Protein AF-A0A2N1PM97-F1 (afdb_monomer_lite)

Sequence (242 aa):
MSKPSDKSRLSDLPIPARIALTLFAALIVSGMAVSGILVNLSLREDWVVTVPRIERIQAKYAWSPIKGAALTSMREYLVDQEEVDAITKWCDQGGQRTGFYENVYPVLERRCLRCHGGETVMGNVSMTTWGDVANLSTIRGMPARKLALQTHNHVLGIGLLALMAGIMISFTGYSTGTRVILVAIPFLAMAADIGSWWLCRMNPDFSWVIWIAGFAMVASLSALPLLAVWDMWRPRPSKSME

Structure (mmCIF, N/CA/C/O backbone):
data_AF-A0A2N1PM97-F1
#
_entry.id   AF-A0A2N1PM97-F1
#
loop_
_atom_site.group_PDB
_atom_site.id
_atom_site.type_symbol
_atom_site.label_atom_id
_atom_site.label_alt_id
_atom_site.label_comp_id
_atom_site.label_asym_id
_atom_site.label_entity_id
_atom_site.label_seq_id
_atom_site.pdbx_PDB_ins_code
_atom_site.Cartn_x
_atom_site.Cartn_y
_atom_site.Cartn_z
_atom_site.occupancy
_atom_site.B_iso_or_equiv
_atom_site.auth_seq_id
_atom_site.auth_comp_id
_atom_site.auth_asym_id
_atom_site.auth_atom_id
_atom_site.pdbx_PDB_model_num
ATOM 1 N N . MET A 1 1 ? -20.708 -17.317 47.020 1.00 39.28 1 MET A N 1
ATOM 2 C CA . MET A 1 1 ? -19.626 -16.321 46.854 1.00 39.28 1 MET A CA 1
ATOM 3 C C . MET A 1 1 ? -19.362 -16.139 45.358 1.00 39.28 1 MET A C 1
ATOM 5 O O . MET A 1 1 ? -18.468 -16.759 44.801 1.00 39.28 1 MET A O 1
ATOM 9 N N . SER A 1 2 ? -20.222 -15.386 44.665 1.00 41.91 2 SER A N 1
ATOM 10 C CA . SER A 1 2 ? -20.105 -15.140 43.221 1.00 41.91 2 SER A CA 1
ATOM 11 C C . SER A 1 2 ? -19.218 -13.920 42.982 1.00 41.91 2 SER A C 1
ATOM 13 O O . SER A 1 2 ? -19.564 -12.810 43.380 1.00 41.91 2 SER A O 1
ATOM 15 N N . LYS A 1 3 ? -18.057 -14.142 42.361 1.00 37.00 3 LYS A N 1
ATOM 16 C CA . LYS A 1 3 ? -17.090 -13.109 41.964 1.00 37.00 3 LYS A CA 1
ATOM 17 C C . LYS A 1 3 ? -17.792 -12.007 41.150 1.00 37.00 3 LYS A C 1
ATOM 19 O O . LYS A 1 3 ? -18.392 -12.341 40.127 1.00 37.00 3 LYS A O 1
ATOM 24 N N . PRO A 1 4 ? -17.683 -10.718 41.510 1.00 41.22 4 PRO A N 1
ATOM 25 C CA . PRO A 1 4 ? -18.054 -9.656 40.591 1.00 41.22 4 PRO A CA 1
ATOM 26 C C . PRO A 1 4 ? -16.983 -9.632 39.498 1.00 41.22 4 PRO A C 1
ATOM 28 O O . PRO A 1 4 ? -15.847 -9.241 39.755 1.00 41.22 4 PRO A O 1
ATOM 31 N N . SER A 1 5 ? -17.281 -10.095 38.279 1.00 50.56 5 SER A N 1
ATOM 32 C CA . SER A 1 5 ? -16.402 -9.782 37.146 1.00 50.56 5 SER A CA 1
ATOM 33 C C . SER A 1 5 ? -16.728 -8.365 36.682 1.00 50.56 5 SER A C 1
ATOM 35 O O . SER A 1 5 ? -17.339 -8.168 35.629 1.00 50.56 5 SER A O 1
ATOM 37 N N . ASP A 1 6 ? -16.368 -7.387 37.506 1.00 49.72 6 ASP A N 1
ATOM 38 C CA . ASP A 1 6 ? -16.383 -5.983 37.124 1.00 49.72 6 ASP A CA 1
ATOM 39 C C . ASP A 1 6 ? -15.215 -5.764 36.156 1.00 49.72 6 ASP A C 1
ATOM 41 O O . ASP A 1 6 ? -14.106 -5.376 36.518 1.00 49.72 6 ASP A O 1
ATOM 45 N N . LYS A 1 7 ? -15.406 -6.212 34.912 1.00 66.06 7 LYS A N 1
ATOM 46 C CA . LYS A 1 7 ? -14.461 -5.944 33.834 1.00 66.06 7 LYS A CA 1
ATOM 47 C C . LYS A 1 7 ? -14.668 -4.482 33.481 1.00 66.06 7 LYS A C 1
ATOM 49 O O . LYS A 1 7 ? -15.677 -4.178 32.848 1.00 66.06 7 LYS A O 1
ATOM 54 N N . SER A 1 8 ? -13.743 -3.625 33.906 1.00 76.19 8 SER A N 1
ATOM 55 C CA . SER A 1 8 ? -13.728 -2.205 33.559 1.00 76.19 8 SER A CA 1
ATOM 56 C C . SER A 1 8 ? -13.998 -2.026 32.064 1.00 76.19 8 SER A C 1
ATOM 58 O O . SER A 1 8 ? -13.357 -2.668 31.229 1.00 76.19 8 SER A O 1
ATOM 60 N N . ARG A 1 9 ? -14.992 -1.208 31.712 1.00 87.31 9 ARG A N 1
ATOM 61 C CA . ARG A 1 9 ? -15.337 -0.914 30.315 1.00 87.31 9 ARG A CA 1
ATOM 62 C C . ARG A 1 9 ? -14.892 0.488 29.942 1.00 87.31 9 ARG A C 1
ATOM 64 O O . ARG A 1 9 ? -14.766 1.363 30.796 1.00 87.31 9 ARG A O 1
ATOM 71 N N . LEU A 1 10 ? -14.746 0.739 28.642 1.00 88.88 10 LEU A N 1
ATOM 72 C CA . LEU A 1 10 ? -14.476 2.091 28.136 1.00 88.88 10 LEU A CA 1
ATOM 73 C C . LEU A 1 10 ? -15.542 3.109 28.570 1.00 88.88 10 LEU A C 1
ATOM 75 O O . LEU A 1 10 ? -15.224 4.269 28.822 1.00 88.88 10 LEU A O 1
ATOM 79 N N . SER A 1 11 ? -16.799 2.676 28.693 1.00 88.56 11 SER A N 1
ATOM 80 C CA . SER A 1 11 ? -17.912 3.518 29.148 1.00 88.56 11 SER A CA 1
ATOM 81 C C . SER A 1 11 ? -17.771 4.016 30.588 1.00 88.56 11 SER A C 1
ATOM 83 O O . SER A 1 11 ? -18.451 4.967 30.962 1.00 88.56 11 SER A O 1
ATOM 85 N N . ASP A 1 12 ? -16.925 3.369 31.392 1.00 90.50 12 ASP A N 1
ATOM 86 C CA . ASP A 1 12 ? -16.783 3.641 32.828 1.00 90.50 12 ASP A CA 1
ATOM 87 C C . ASP A 1 12 ? -15.659 4.651 33.106 1.00 90.50 12 ASP A C 1
ATOM 89 O O . ASP A 1 12 ? -15.437 5.062 34.243 1.00 90.50 12 ASP A O 1
ATOM 93 N N . LEU A 1 13 ? -14.945 5.064 32.056 1.00 91.19 13 LEU A N 1
ATOM 94 C CA . LEU A 1 13 ? -13.856 6.023 32.139 1.00 91.19 13 LEU A CA 1
ATOM 95 C C . LEU A 1 13 ? -14.369 7.444 32.427 1.00 91.19 13 LEU A C 1
ATOM 97 O O . LEU A 1 13 ? -15.431 7.843 31.933 1.00 91.19 13 LEU A O 1
ATOM 101 N N . PRO A 1 14 ? -13.590 8.265 33.157 1.00 94.38 14 PRO A N 1
ATOM 102 C CA . PRO A 1 14 ? -13.929 9.665 33.359 1.00 94.38 14 PRO A CA 1
ATOM 103 C C . PRO A 1 14 ? -13.917 10.420 32.020 1.00 94.38 14 PRO A C 1
ATOM 105 O O . PRO A 1 14 ? -13.197 10.060 31.084 1.00 94.38 14 PRO A O 1
ATOM 108 N N . ILE A 1 15 ? -14.698 11.501 31.935 1.00 94.81 15 ILE A N 1
ATOM 109 C CA . ILE A 1 15 ? -14.873 12.293 30.703 1.00 94.81 15 ILE A CA 1
ATOM 110 C C . ILE A 1 15 ? -13.534 12.676 30.037 1.00 94.81 15 ILE A C 1
ATOM 112 O O . ILE A 1 15 ? -13.424 12.466 28.828 1.00 94.81 15 ILE A O 1
ATOM 116 N N . PRO A 1 16 ? -12.491 13.142 30.762 1.00 96.88 16 PRO A N 1
ATOM 117 C CA . PRO A 1 16 ? -11.205 13.468 30.142 1.00 96.88 16 PRO A CA 1
ATOM 118 C C . PRO A 1 16 ? -10.569 12.291 29.389 1.00 96.88 16 PRO A C 1
ATOM 120 O O . PRO A 1 16 ? -10.072 12.469 28.280 1.00 96.88 16 PRO A O 1
ATOM 123 N N . ALA A 1 17 ? -10.636 11.076 29.942 1.00 95.12 17 ALA A N 1
ATOM 124 C CA . ALA A 1 17 ? -10.092 9.882 29.296 1.00 95.12 17 ALA A CA 1
ATOM 125 C C . ALA A 1 17 ? -10.893 9.501 28.042 1.00 95.12 17 ALA A C 1
ATOM 127 O O . ALA A 1 17 ? -10.312 9.154 27.015 1.00 95.12 17 ALA A O 1
ATOM 128 N N . ARG A 1 18 ? -12.225 9.635 28.084 1.00 96.06 18 ARG A N 1
ATOM 129 C CA . ARG A 1 18 ? -13.091 9.386 26.919 1.00 96.06 18 ARG A CA 1
ATOM 130 C C . ARG A 1 18 ? -12.820 10.380 25.790 1.00 96.06 18 ARG A C 1
ATOM 132 O O . ARG A 1 18 ? -12.754 9.983 24.627 1.00 96.06 18 ARG A O 1
ATOM 139 N N . ILE A 1 19 ? -12.619 11.657 26.124 1.00 97.44 19 ILE A N 1
ATOM 140 C CA . ILE A 1 19 ? -12.222 12.687 25.155 1.00 97.44 19 ILE A CA 1
ATOM 141 C C . ILE A 1 19 ? -10.863 12.334 24.543 1.00 97.44 19 ILE A C 1
ATOM 143 O O . ILE A 1 19 ? -10.751 12.287 23.321 1.00 97.44 19 ILE A O 1
ATOM 147 N N . ALA A 1 20 ? -9.861 12.011 25.365 1.00 97.62 20 ALA A N 1
ATOM 148 C CA . ALA A 1 20 ? -8.526 11.654 24.885 1.00 97.62 20 ALA A CA 1
ATOM 149 C C . ALA A 1 20 ? -8.551 10.459 23.916 1.00 97.62 20 ALA A C 1
ATOM 151 O O . ALA A 1 20 ? -7.978 10.535 22.830 1.00 97.62 20 ALA A O 1
ATOM 152 N N . LEU A 1 21 ? -9.277 9.387 24.254 1.00 96.94 21 LEU A N 1
ATOM 153 C CA . LEU A 1 21 ? -9.434 8.215 23.385 1.00 96.94 21 LEU A CA 1
ATOM 154 C C . LEU A 1 21 ? -10.190 8.533 22.088 1.00 96.94 21 LEU A C 1
ATOM 156 O O . LEU A 1 21 ? -9.871 7.976 21.040 1.00 96.94 21 LEU A O 1
ATOM 160 N N . THR A 1 22 ? -11.164 9.444 22.138 1.00 97.94 22 THR A N 1
ATOM 161 C CA . THR A 1 22 ? -11.898 9.896 20.946 1.00 97.94 22 THR A CA 1
ATOM 162 C C . THR A 1 22 ? -10.997 10.701 20.009 1.00 97.94 22 THR A C 1
ATOM 164 O O . THR A 1 22 ? -10.999 10.466 18.803 1.00 97.94 22 THR A O 1
ATOM 167 N N . LEU A 1 23 ? -10.182 11.612 20.549 1.00 98.06 23 LEU A N 1
ATOM 168 C CA . LEU A 1 23 ? -9.213 12.383 19.763 1.00 98.06 23 LEU A CA 1
ATOM 169 C C . LEU A 1 23 ? -8.124 11.483 19.174 1.00 98.06 23 LEU A C 1
ATOM 171 O O . LEU A 1 23 ? -7.776 11.621 18.004 1.00 98.06 23 LEU A O 1
ATOM 175 N N . PHE A 1 24 ? -7.630 10.519 19.951 1.00 97.44 24 PHE A N 1
ATOM 176 C CA . PHE A 1 24 ? -6.682 9.521 19.466 1.00 97.44 24 PHE A CA 1
ATOM 177 C C . PHE A 1 24 ? -7.267 8.683 18.318 1.0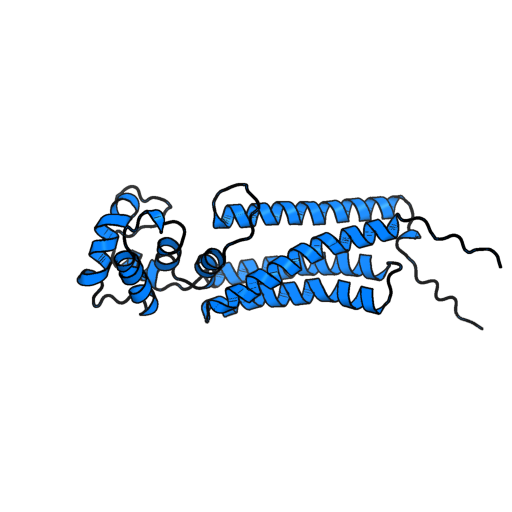0 97.44 24 PHE A C 1
ATOM 179 O O . PHE A 1 24 ? -6.626 8.527 17.281 1.00 97.44 24 PHE A O 1
ATOM 186 N N . ALA A 1 25 ? -8.512 8.216 18.452 1.00 97.56 25 ALA A N 1
ATOM 187 C CA . ALA A 1 25 ? -9.231 7.530 17.381 1.00 97.56 25 ALA A CA 1
ATOM 188 C C . ALA A 1 25 ? -9.359 8.396 16.117 1.00 97.56 25 ALA A C 1
ATOM 190 O O . ALA A 1 25 ? -9.100 7.913 15.014 1.00 97.56 25 ALA A O 1
ATOM 191 N N . ALA A 1 26 ? -9.699 9.679 16.270 1.00 97.31 26 ALA A N 1
ATOM 192 C CA . ALA A 1 26 ? -9.788 10.615 15.152 1.00 97.31 26 ALA A CA 1
ATOM 193 C C . ALA A 1 26 ? -8.438 10.801 14.436 1.00 97.31 26 ALA A C 1
ATOM 195 O O . ALA A 1 26 ? -8.409 10.857 13.208 1.00 97.31 26 ALA A O 1
ATOM 196 N N . LEU A 1 27 ? -7.325 10.840 15.180 1.00 97.00 27 LEU A N 1
ATOM 197 C CA . LEU A 1 27 ? -5.972 10.913 14.613 1.00 97.00 27 LEU A CA 1
ATOM 198 C C . LEU A 1 27 ? -5.584 9.647 13.842 1.00 97.00 27 LEU A C 1
ATOM 200 O O . LEU A 1 27 ? -4.966 9.746 12.784 1.00 97.00 27 LEU A O 1
ATOM 204 N N . ILE A 1 28 ? -5.960 8.461 14.331 1.00 96.12 28 ILE A N 1
ATOM 205 C CA . ILE A 1 28 ? -5.733 7.215 13.585 1.00 96.12 28 ILE A CA 1
ATOM 206 C C . ILE A 1 28 ? -6.493 7.258 12.258 1.00 96.12 28 ILE A C 1
ATOM 208 O O . ILE A 1 28 ? -5.907 7.012 11.204 1.00 96.12 28 ILE A O 1
ATOM 212 N N . VAL A 1 29 ? -7.784 7.594 12.298 1.00 95.88 29 VAL A N 1
ATOM 213 C CA . VAL A 1 29 ? -8.646 7.596 11.108 1.00 95.88 29 VAL A CA 1
ATOM 214 C C . VAL A 1 29 ? -8.187 8.640 10.088 1.00 95.88 29 VAL A C 1
ATOM 216 O O . VAL A 1 29 ? -8.099 8.334 8.898 1.00 95.88 29 VAL A O 1
ATOM 219 N N . SER A 1 30 ? -7.829 9.850 10.529 1.00 94.81 30 SER A N 1
ATOM 220 C CA . SER A 1 30 ? -7.286 10.872 9.628 1.00 94.81 30 SER A CA 1
ATOM 221 C C . SER A 1 30 ? -5.929 10.456 9.052 1.00 94.81 30 SER A C 1
ATOM 223 O O . SER A 1 30 ? -5.701 10.625 7.855 1.00 94.81 30 SER A O 1
ATOM 225 N N . GLY A 1 31 ? -5.068 9.817 9.850 1.00 93.88 31 GLY A N 1
ATOM 226 C CA . GLY A 1 31 ? -3.815 9.226 9.382 1.00 93.88 31 GLY A CA 1
ATOM 227 C C . GLY A 1 31 ? -4.021 8.152 8.310 1.00 93.88 31 GLY A C 1
ATOM 228 O O . GLY A 1 31 ? -3.291 8.129 7.319 1.00 93.88 31 GLY A O 1
ATOM 229 N N . MET A 1 32 ? -5.043 7.300 8.447 1.00 92.19 32 MET A N 1
ATOM 230 C CA . MET A 1 32 ? -5.398 6.305 7.425 1.00 92.19 32 MET A CA 1
ATOM 231 C C . MET A 1 32 ? -5.904 6.960 6.133 1.00 92.19 32 MET A C 1
ATOM 233 O O . MET A 1 32 ? -5.520 6.531 5.044 1.00 92.19 32 MET A O 1
ATOM 237 N N . ALA A 1 33 ? -6.693 8.034 6.230 1.00 90.50 33 ALA A N 1
ATOM 238 C CA . ALA A 1 33 ? -7.142 8.792 5.062 1.00 90.50 33 ALA A CA 1
ATOM 239 C C . ALA A 1 33 ? -5.965 9.449 4.317 1.00 90.50 33 ALA A C 1
ATOM 241 O O . ALA A 1 33 ? -5.841 9.302 3.099 1.00 90.50 33 ALA A O 1
ATOM 242 N N . VAL A 1 34 ? -5.053 10.100 5.049 1.00 91.06 34 VAL A N 1
ATOM 243 C CA . VAL A 1 34 ? -3.826 10.687 4.482 1.00 91.06 34 VAL A CA 1
ATOM 244 C C . VAL A 1 34 ? -2.938 9.608 3.857 1.00 91.06 34 VAL A C 1
ATOM 246 O O . VAL A 1 34 ? -2.397 9.816 2.773 1.00 91.06 34 VAL A O 1
ATOM 249 N N . SER A 1 35 ? -2.829 8.434 4.485 1.00 89.31 35 SER A N 1
ATOM 250 C CA . SER A 1 35 ? -2.108 7.289 3.920 1.00 89.31 35 SER A CA 1
ATOM 251 C C . SER A 1 35 ? -2.705 6.842 2.579 1.00 89.31 35 SER A C 1
ATOM 253 O O . SER A 1 35 ? -1.969 6.654 1.612 1.00 89.31 35 SER A O 1
ATOM 255 N N . GLY A 1 36 ? -4.036 6.760 2.468 1.00 86.00 36 GLY A N 1
ATOM 256 C CA . GLY A 1 36 ? -4.717 6.440 1.206 1.00 86.00 36 GLY A CA 1
ATOM 257 C C . GLY A 1 36 ? -4.418 7.440 0.081 1.00 86.00 36 GLY A C 1
ATOM 258 O O . GLY A 1 36 ? -4.199 7.035 -1.066 1.00 86.00 36 GLY A O 1
ATOM 259 N N . ILE A 1 37 ? -4.336 8.733 0.413 1.00 86.12 37 ILE A N 1
ATOM 260 C CA . ILE A 1 37 ? -3.920 9.790 -0.523 1.00 86.12 37 ILE A CA 1
ATOM 261 C C . ILE A 1 37 ? -2.453 9.597 -0.922 1.00 86.12 37 ILE A C 1
ATOM 263 O O . ILE A 1 37 ? -2.138 9.581 -2.109 1.00 86.12 37 ILE A O 1
ATOM 267 N N . LEU A 1 38 ? -1.557 9.379 0.046 1.00 86.00 38 LEU A N 1
ATOM 268 C CA . LEU A 1 38 ? -0.129 9.178 -0.210 1.00 86.00 38 LEU A CA 1
ATOM 269 C C . LEU A 1 38 ? 0.132 7.953 -1.098 1.00 86.00 38 LEU A C 1
ATOM 271 O O . LEU A 1 38 ? 0.994 7.997 -1.977 1.00 86.00 38 LEU A O 1
ATOM 275 N N . VAL A 1 39 ? -0.622 6.868 -0.905 1.00 84.38 39 VAL A N 1
ATOM 276 C CA . VAL A 1 39 ? -0.549 5.684 -1.769 1.00 84.38 39 VAL A CA 1
ATOM 277 C C . VAL A 1 39 ? -0.928 6.044 -3.204 1.00 84.38 39 VAL A C 1
ATOM 279 O O . VAL A 1 39 ? -0.188 5.673 -4.115 1.00 84.38 39 VAL A O 1
ATOM 282 N N . ASN A 1 40 ? -2.011 6.796 -3.418 1.00 81.12 40 ASN A N 1
ATOM 283 C CA . ASN A 1 40 ? -2.427 7.215 -4.761 1.00 81.12 40 ASN A CA 1
ATOM 284 C C . ASN A 1 40 ? -1.407 8.155 -5.415 1.00 81.12 40 ASN A C 1
ATOM 286 O O . ASN A 1 40 ? -0.958 7.866 -6.525 1.00 81.12 40 ASN A O 1
ATOM 290 N N . LEU A 1 41 ? -0.919 9.165 -4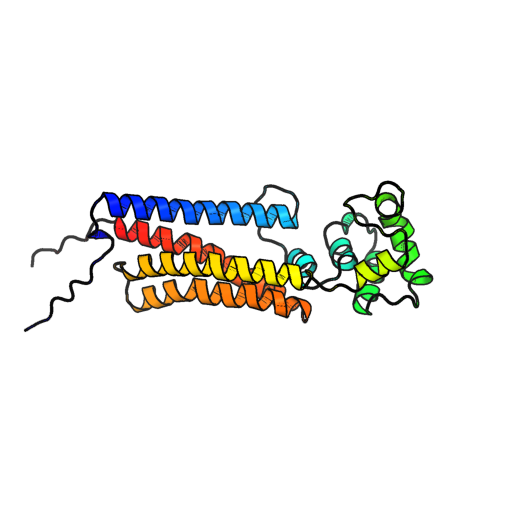.688 1.00 80.94 41 LEU A N 1
ATOM 291 C CA . LEU A 1 41 ? 0.161 10.041 -5.153 1.00 80.94 41 LEU A CA 1
ATOM 292 C C . LEU A 1 41 ? 1.409 9.239 -5.545 1.00 80.94 41 LEU A C 1
ATOM 294 O O . LEU A 1 41 ? 2.032 9.525 -6.561 1.00 80.94 41 LEU A O 1
ATOM 298 N N . SER A 1 42 ? 1.733 8.176 -4.799 1.00 77.56 42 SER A N 1
ATOM 299 C CA . SER A 1 42 ? 2.882 7.313 -5.104 1.00 77.56 42 SER A CA 1
ATOM 300 C C . SER A 1 42 ? 2.707 6.416 -6.337 1.00 77.56 42 SER A C 1
ATOM 302 O O . SER A 1 42 ? 3.682 5.800 -6.769 1.00 77.56 42 SER A O 1
ATOM 304 N N . LEU A 1 43 ? 1.487 6.288 -6.873 1.00 77.06 43 LEU A N 1
ATOM 305 C CA . LEU A 1 43 ? 1.157 5.384 -7.983 1.00 77.06 43 LEU A CA 1
ATOM 306 C C . LEU A 1 43 ? 0.620 6.093 -9.236 1.00 77.06 43 LEU A C 1
ATOM 308 O O . LEU A 1 43 ? 0.675 5.502 -10.320 1.00 77.06 43 LEU A O 1
ATOM 312 N N . ARG A 1 44 ? 0.056 7.298 -9.102 1.00 67.62 44 ARG A N 1
ATOM 313 C CA . ARG A 1 44 ? -0.616 8.034 -10.186 1.00 67.62 44 ARG A CA 1
ATOM 314 C C . ARG A 1 44 ? -0.313 9.533 -10.231 1.00 67.62 44 ARG A C 1
ATOM 316 O O . ARG A 1 44 ? -0.717 10.159 -11.199 1.00 67.62 44 ARG A O 1
ATOM 323 N N . GLU A 1 45 ? 0.374 10.089 -9.231 1.00 66.75 45 GLU A N 1
ATOM 324 C CA . GLU A 1 45 ? 0.616 11.539 -9.106 1.00 66.75 45 GLU A CA 1
ATOM 325 C C . GLU A 1 45 ? -0.672 12.400 -9.067 1.00 66.75 45 GLU A C 1
ATOM 327 O O . GLU A 1 45 ? -0.613 13.613 -9.254 1.00 66.75 45 GLU A O 1
ATOM 332 N N . ASP A 1 46 ? -1.837 11.808 -8.768 1.00 66.25 46 ASP A N 1
ATOM 333 C CA . ASP A 1 46 ? -3.113 12.506 -8.581 1.00 66.25 46 ASP A CA 1
ATOM 334 C C . ASP A 1 46 ? -3.636 12.398 -7.135 1.00 66.25 46 ASP A C 1
ATOM 336 O O . ASP A 1 46 ? -3.257 11.526 -6.351 1.00 66.25 46 ASP A O 1
ATOM 340 N N . TRP A 1 47 ? -4.504 13.340 -6.752 1.00 68.62 47 TRP A N 1
ATOM 341 C CA . TRP A 1 47 ? -5.058 13.440 -5.393 1.00 68.62 47 TRP A CA 1
ATOM 342 C C . TRP A 1 47 ? -6.290 12.550 -5.170 1.00 68.62 47 TRP A C 1
ATOM 344 O O . TRP A 1 47 ? -6.881 12.558 -4.089 1.00 68.62 47 TRP A O 1
ATOM 354 N N . VAL A 1 48 ? -6.714 11.801 -6.191 1.00 72.69 48 VAL A N 1
ATOM 355 C CA . VAL A 1 48 ? -7.940 11.005 -6.146 1.00 72.69 48 VAL A CA 1
ATOM 356 C C . VAL A 1 48 ? -7.652 9.680 -5.452 1.00 72.69 48 VAL A C 1
ATOM 358 O O . VAL A 1 48 ? -6.832 8.888 -5.909 1.00 72.69 48 VAL A O 1
ATOM 361 N N . VAL A 1 49 ? -8.362 9.401 -4.356 1.00 72.88 49 VAL A N 1
ATOM 362 C CA . VAL A 1 49 ? -8.257 8.103 -3.682 1.00 72.88 49 VAL A CA 1
ATOM 363 C C . VAL A 1 49 ? -8.979 7.054 -4.520 1.00 72.88 49 VAL A C 1
ATOM 365 O O . VAL A 1 49 ? -10.195 6.893 -4.440 1.00 72.88 49 VAL A O 1
ATOM 368 N N . THR A 1 50 ? -8.217 6.334 -5.336 1.00 75.31 50 THR A N 1
ATOM 369 C CA . THR A 1 50 ? -8.698 5.169 -6.076 1.00 75.31 50 THR A CA 1
ATOM 370 C C . THR A 1 50 ? -8.080 3.902 -5.522 1.00 75.31 50 THR A C 1
ATOM 372 O O . THR A 1 50 ? -7.008 3.909 -4.909 1.00 75.31 50 THR A O 1
ATOM 375 N N . VAL A 1 51 ? -8.763 2.783 -5.743 1.00 78.38 51 VAL A N 1
ATOM 376 C CA . VAL A 1 51 ? -8.176 1.484 -5.451 1.00 78.38 51 VAL A CA 1
ATOM 377 C C . VAL A 1 51 ? -7.064 1.222 -6.481 1.00 78.38 51 VAL A C 1
ATOM 379 O O . VAL A 1 51 ? -7.315 1.329 -7.689 1.00 78.38 51 VAL A O 1
ATOM 382 N N . PRO A 1 52 ? -5.823 0.925 -6.049 1.00 82.62 52 PRO A N 1
ATOM 383 C CA . PRO A 1 52 ? -4.721 0.661 -6.965 1.00 82.62 52 PRO A CA 1
ATOM 384 C C . PRO A 1 52 ? -5.037 -0.488 -7.920 1.00 82.62 52 PRO A C 1
ATOM 386 O O . PRO A 1 52 ? -5.597 -1.503 -7.511 1.00 82.62 52 PRO A O 1
ATOM 389 N N . ARG A 1 53 ? -4.636 -0.358 -9.187 1.00 88.69 53 ARG A N 1
ATOM 390 C CA . ARG A 1 53 ? -4.667 -1.496 -10.115 1.00 88.69 53 ARG A CA 1
ATOM 391 C C . ARG A 1 53 ? -3.513 -2.454 -9.809 1.00 88.69 53 ARG A C 1
ATOM 393 O O . ARG A 1 53 ? -2.447 -2.005 -9.378 1.00 88.69 53 ARG A O 1
ATOM 400 N N . ILE A 1 54 ? -3.705 -3.746 -10.055 1.00 92.25 54 ILE A N 1
ATOM 401 C CA . ILE A 1 54 ? -2.713 -4.786 -9.743 1.00 92.25 54 ILE A CA 1
ATOM 402 C C . ILE A 1 54 ? -1.392 -4.545 -10.478 1.00 92.25 54 ILE A C 1
ATOM 404 O O . ILE A 1 54 ? -0.325 -4.666 -9.879 1.00 92.25 54 ILE A O 1
ATOM 408 N N . GLU A 1 55 ? -1.439 -4.064 -11.718 1.00 91.56 55 GLU A N 1
ATOM 409 C CA . GLU A 1 55 ? -0.251 -3.797 -12.533 1.00 91.56 55 GLU A CA 1
ATOM 410 C C . GLU A 1 55 ? 0.617 -2.689 -11.920 1.00 91.56 55 GLU A C 1
ATOM 412 O O . GLU A 1 55 ? 1.839 -2.710 -12.042 1.00 91.56 55 GLU A O 1
ATOM 417 N N . ARG A 1 56 ? 0.016 -1.729 -11.198 1.00 90.69 56 ARG A N 1
ATOM 418 C CA . ARG A 1 56 ? 0.763 -0.685 -10.470 1.00 90.69 56 ARG A CA 1
ATOM 419 C C . ARG A 1 56 ? 1.489 -1.260 -9.253 1.00 90.69 56 ARG A C 1
ATOM 421 O O . ARG A 1 56 ? 2.594 -0.822 -8.936 1.00 90.69 56 ARG A O 1
ATOM 428 N N . ILE A 1 57 ? 0.896 -2.251 -8.588 1.00 93.12 57 ILE A N 1
ATOM 429 C CA . ILE A 1 57 ? 1.542 -2.973 -7.485 1.00 93.12 57 ILE A CA 1
ATOM 430 C C . ILE A 1 57 ? 2.685 -3.829 -8.036 1.00 93.12 57 ILE A C 1
ATOM 432 O O . ILE A 1 57 ? 3.796 -3.780 -7.510 1.00 93.12 57 ILE A O 1
ATOM 436 N N . GLN A 1 58 ? 2.455 -4.549 -9.135 1.00 94.94 58 GLN A N 1
ATOM 437 C CA . GLN A 1 58 ? 3.483 -5.355 -9.793 1.00 94.94 58 GLN A CA 1
ATOM 438 C C . GLN A 1 58 ? 4.636 -4.491 -10.321 1.00 94.94 58 GLN A C 1
ATOM 440 O O . GLN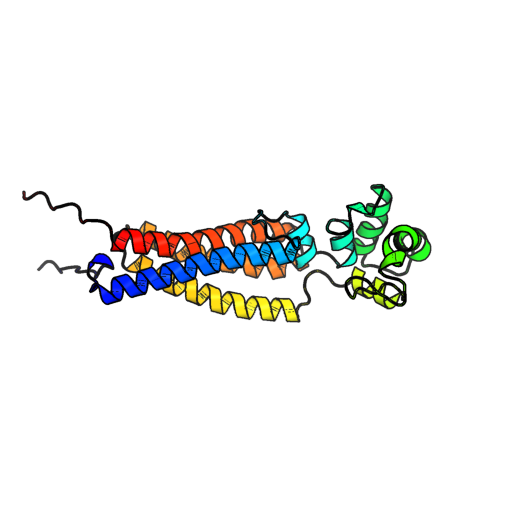 A 1 58 ? 5.795 -4.838 -10.104 1.00 94.94 58 GLN A O 1
ATOM 445 N N . ALA A 1 59 ? 4.357 -3.319 -10.898 1.00 92.88 59 ALA A N 1
ATOM 446 C CA . ALA A 1 59 ? 5.386 -2.361 -11.307 1.00 92.88 59 ALA A CA 1
ATOM 447 C C . ALA A 1 59 ? 6.262 -1.889 -10.132 1.00 92.88 59 ALA A C 1
ATOM 449 O O . ALA A 1 59 ? 7.460 -1.683 -10.301 1.00 92.88 59 ALA A O 1
ATOM 450 N N . LYS A 1 60 ? 5.685 -1.746 -8.932 1.00 92.00 60 LYS A N 1
ATOM 451 C CA . LYS A 1 60 ? 6.404 -1.295 -7.731 1.00 92.00 60 LYS A CA 1
ATOM 452 C C . LYS A 1 60 ? 7.195 -2.409 -7.042 1.00 92.00 60 LYS A C 1
ATOM 454 O O . LYS A 1 60 ? 8.290 -2.153 -6.538 1.00 92.00 60 LYS A O 1
ATOM 459 N N . TYR A 1 61 ? 6.647 -3.623 -6.975 1.00 93.38 61 TYR A N 1
ATOM 460 C CA . TYR A 1 61 ? 7.182 -4.699 -6.131 1.00 93.38 61 TYR A CA 1
ATOM 461 C C . TYR A 1 61 ? 7.771 -5.890 -6.895 1.00 93.38 61 TYR A C 1
ATOM 463 O O . TYR A 1 61 ? 8.561 -6.616 -6.302 1.00 93.38 61 TYR A O 1
ATOM 471 N N . ALA A 1 62 ? 7.459 -6.078 -8.179 1.00 94.00 62 ALA A N 1
ATOM 472 C CA . ALA A 1 62 ? 7.852 -7.276 -8.927 1.00 94.00 62 ALA A CA 1
ATOM 473 C C . ALA A 1 62 ? 8.696 -6.978 -10.173 1.00 94.00 62 ALA A C 1
ATOM 475 O O . ALA A 1 62 ? 9.747 -7.586 -10.382 1.00 94.00 62 ALA A O 1
ATOM 476 N N . TRP A 1 63 ? 8.233 -6.063 -11.021 1.00 94.56 63 TRP A N 1
ATOM 477 C CA . TRP A 1 63 ? 8.812 -5.841 -12.342 1.00 94.56 63 TRP A CA 1
ATOM 478 C C . TRP A 1 63 ? 10.031 -4.929 -12.313 1.00 94.56 63 TRP A C 1
ATOM 480 O O . TRP A 1 63 ? 10.291 -4.230 -11.332 1.00 94.56 63 TRP A O 1
ATOM 490 N N . SER A 1 64 ? 10.783 -4.953 -13.411 1.00 94.00 64 SER A N 1
ATOM 491 C CA . SER A 1 64 ? 11.851 -3.992 -13.632 1.00 94.00 64 SER A CA 1
ATOM 492 C C . SER A 1 64 ? 11.307 -2.608 -13.969 1.00 94.00 64 SER A C 1
ATOM 494 O O . SER A 1 64 ? 10.202 -2.518 -14.511 1.00 94.00 64 SER A O 1
ATOM 496 N N . PRO A 1 65 ? 12.047 -1.525 -13.665 1.00 92.69 65 PRO A N 1
ATOM 497 C CA . PRO A 1 65 ? 11.620 -0.163 -13.973 1.00 92.69 65 PRO A CA 1
ATOM 498 C C . PRO A 1 65 ? 11.107 0.022 -15.407 1.00 92.69 65 PRO A C 1
ATOM 500 O O . PRO A 1 65 ? 10.018 0.565 -15.593 1.00 92.69 65 PRO A O 1
ATOM 503 N N . ILE A 1 66 ? 11.829 -0.490 -16.412 1.00 93.62 66 ILE A N 1
ATOM 504 C CA . ILE A 1 66 ? 11.412 -0.392 -17.821 1.00 93.62 66 ILE A CA 1
ATOM 505 C C . ILE A 1 66 ? 10.125 -1.183 -18.091 1.00 93.62 66 ILE A C 1
ATOM 507 O O . ILE A 1 66 ? 9.197 -0.641 -18.693 1.00 93.62 66 ILE A O 1
ATOM 511 N N . LYS A 1 67 ? 10.021 -2.430 -17.611 1.00 95.38 67 LYS A N 1
ATOM 512 C CA . LYS A 1 67 ? 8.809 -3.248 -17.788 1.00 95.38 67 LYS A CA 1
ATOM 513 C C . LYS A 1 67 ? 7.601 -2.610 -17.100 1.00 95.38 67 LYS A C 1
ATOM 515 O O . LYS A 1 67 ? 6.524 -2.525 -17.686 1.00 95.38 67 LYS A O 1
ATOM 520 N N . GLY A 1 68 ? 7.787 -2.131 -15.872 1.00 94.00 68 GLY A N 1
ATOM 521 C CA . GLY A 1 68 ? 6.757 -1.447 -15.101 1.00 94.00 68 GLY A CA 1
ATOM 522 C C . GLY A 1 68 ? 6.275 -0.170 -15.778 1.00 94.00 68 GLY A C 1
ATOM 523 O O . GLY A 1 68 ? 5.068 0.057 -15.842 1.00 94.00 68 GLY A O 1
ATOM 524 N N . ALA A 1 69 ? 7.183 0.631 -16.336 1.00 92.62 69 ALA A N 1
ATOM 525 C CA . ALA A 1 69 ? 6.823 1.823 -17.095 1.00 92.62 69 ALA A CA 1
ATOM 526 C C . ALA A 1 69 ? 6.052 1.464 -18.376 1.00 92.62 69 ALA A C 1
ATOM 528 O O . ALA A 1 69 ? 4.959 1.989 -18.581 1.00 92.62 69 ALA A O 1
ATOM 529 N N . ALA A 1 70 ? 6.556 0.521 -19.180 1.00 95.19 70 ALA A N 1
ATOM 530 C CA . ALA A 1 70 ? 5.935 0.092 -20.438 1.00 95.19 70 ALA A CA 1
ATOM 531 C C . ALA A 1 70 ? 4.508 -0.459 -20.259 1.00 95.19 70 ALA A C 1
ATOM 533 O O . ALA A 1 70 ? 3.651 -0.255 -21.115 1.00 95.19 70 ALA A O 1
ATOM 534 N N . LEU A 1 71 ? 4.231 -1.121 -19.131 1.00 94.31 71 LEU A N 1
ATOM 535 C CA . LEU A 1 71 ? 2.904 -1.650 -18.800 1.00 94.31 71 LEU A CA 1
ATOM 536 C C . LEU A 1 71 ? 2.016 -0.654 -18.040 1.00 94.31 71 LEU A C 1
ATOM 538 O O . LEU A 1 71 ? 0.828 -0.917 -17.856 1.00 94.31 71 LEU A O 1
ATOM 542 N N . THR A 1 72 ? 2.563 0.473 -17.570 1.00 92.12 72 THR A N 1
ATOM 543 C CA . THR A 1 72 ? 1.816 1.428 -16.743 1.00 92.12 72 THR A CA 1
ATOM 544 C C . THR A 1 72 ? 1.998 2.883 -17.188 1.00 92.12 72 THR A C 1
ATOM 546 O O . THR A 1 72 ? 1.276 3.322 -18.076 1.00 92.12 72 THR A O 1
ATOM 549 N N . SER A 1 73 ? 2.898 3.659 -16.576 1.00 88.50 73 SER A N 1
ATOM 550 C CA . SER A 1 73 ? 3.023 5.113 -16.781 1.00 88.50 73 SER A CA 1
ATOM 551 C C . SER A 1 73 ? 3.396 5.510 -18.204 1.00 88.50 73 SER A C 1
ATOM 553 O O . SER A 1 73 ? 3.017 6.591 -18.625 1.00 88.50 73 SER A O 1
ATOM 555 N N . MET A 1 74 ? 4.101 4.651 -18.937 1.00 92.56 74 MET A N 1
ATOM 556 C CA . MET A 1 74 ? 4.547 4.916 -20.306 1.00 92.56 74 MET A CA 1
ATOM 557 C C . MET A 1 74 ? 3.778 4.097 -21.350 1.00 92.56 74 MET A C 1
ATOM 559 O O . MET A 1 74 ? 4.113 4.139 -22.532 1.00 92.56 74 MET A O 1
ATOM 563 N N . ARG A 1 75 ? 2.735 3.356 -20.942 1.00 92.81 75 ARG A N 1
ATOM 564 C CA . ARG A 1 75 ? 1.973 2.478 -21.844 1.00 92.81 75 ARG A CA 1
ATOM 565 C C . ARG A 1 75 ? 1.334 3.238 -23.004 1.00 92.81 75 ARG A C 1
ATOM 567 O O . ARG A 1 75 ? 1.224 2.676 -24.089 1.00 92.81 75 ARG A O 1
ATOM 574 N N . GLU A 1 76 ? 0.919 4.482 -22.775 1.00 93.00 76 GLU A N 1
ATOM 575 C CA . GLU A 1 76 ? 0.257 5.330 -23.776 1.00 93.00 76 GLU A CA 1
ATOM 576 C C . GLU A 1 76 ? 1.171 5.745 -24.940 1.00 93.00 76 GLU A C 1
ATOM 578 O O . GLU A 1 76 ? 0.677 6.054 -26.019 1.00 93.00 76 GLU A O 1
ATOM 583 N N . TYR A 1 77 ? 2.494 5.709 -24.750 1.00 93.31 77 TYR A N 1
ATOM 584 C CA . TYR A 1 77 ? 3.465 6.073 -25.786 1.00 93.31 77 TYR A CA 1
ATOM 585 C C . TYR A 1 77 ? 3.813 4.902 -26.720 1.00 93.31 77 TYR A C 1
ATOM 587 O O . TYR A 1 77 ? 4.460 5.119 -27.744 1.00 93.31 77 TYR A O 1
ATOM 595 N N . LEU A 1 78 ? 3.397 3.675 -26.384 1.00 94.12 78 LEU A N 1
ATOM 596 C CA . LEU A 1 78 ? 3.616 2.464 -27.184 1.00 94.12 78 LEU A CA 1
ATOM 597 C C . LEU A 1 78 ? 2.388 2.201 -28.062 1.00 94.12 78 LEU A C 1
ATOM 599 O O . LEU A 1 78 ? 1.272 2.067 -27.548 1.00 94.12 78 LEU A O 1
ATOM 603 N N . VAL A 1 79 ? 2.592 2.136 -29.379 1.00 92.25 79 VAL A N 1
ATOM 604 C CA . VAL A 1 79 ? 1.487 2.159 -30.355 1.00 92.25 79 VAL A CA 1
ATOM 605 C C . VAL A 1 79 ? 0.804 0.806 -30.478 1.00 92.25 79 VAL A C 1
ATOM 607 O O . VAL A 1 79 ? -0.423 0.731 -30.461 1.00 92.25 79 VAL A O 1
ATOM 610 N N . ASP A 1 80 ? 1.585 -0.261 -30.572 1.00 93.25 80 ASP A N 1
ATOM 611 C CA . ASP A 1 80 ? 1.086 -1.613 -30.781 1.00 93.25 80 ASP A CA 1
ATOM 612 C C . ASP A 1 80 ? 1.535 -2.559 -29.660 1.00 93.25 80 ASP A C 1
ATOM 614 O O . ASP A 1 80 ? 2.321 -2.217 -28.769 1.00 93.25 80 ASP A O 1
ATOM 618 N N . GLN A 1 81 ? 0.954 -3.758 -29.661 1.00 94.56 81 GLN A N 1
ATOM 619 C CA . GLN A 1 81 ? 1.294 -4.782 -28.683 1.00 94.56 81 GLN A CA 1
ATOM 620 C C . GLN A 1 81 ? 2.683 -5.384 -28.946 1.00 94.56 81 GLN A C 1
ATOM 622 O O . GLN A 1 81 ? 3.295 -5.897 -28.015 1.00 94.56 81 GLN A O 1
ATOM 627 N N . GLU A 1 82 ? 3.209 -5.287 -30.168 1.00 95.62 82 GLU A N 1
ATOM 628 C CA . GLU A 1 82 ? 4.539 -5.793 -30.514 1.00 95.62 82 GLU A CA 1
ATOM 629 C C . GLU A 1 82 ? 5.640 -4.968 -29.836 1.00 95.62 82 GLU A C 1
ATOM 631 O O . GLU A 1 82 ? 6.572 -5.538 -29.270 1.00 95.62 82 GLU A O 1
ATOM 636 N N . GLU A 1 83 ? 5.498 -3.640 -29.789 1.00 96.19 83 GLU A N 1
ATOM 637 C CA . GLU A 1 83 ? 6.395 -2.732 -29.070 1.00 96.19 83 GLU A CA 1
ATOM 638 C C . GLU A 1 83 ? 6.394 -3.019 -27.557 1.00 96.19 83 GLU A C 1
ATOM 640 O O . GLU A 1 83 ? 7.451 -3.034 -26.918 1.00 96.19 83 GLU A O 1
ATOM 645 N N . VAL A 1 84 ? 5.221 -3.303 -26.977 1.00 96.25 84 VAL A N 1
ATOM 646 C CA . VAL A 1 84 ? 5.097 -3.712 -25.564 1.00 96.25 84 VAL A CA 1
ATOM 647 C C . VAL A 1 84 ? 5.763 -5.070 -25.335 1.00 96.25 84 VAL A C 1
ATOM 649 O O . VAL A 1 84 ? 6.531 -5.243 -24.383 1.00 96.25 84 VAL A O 1
ATOM 652 N N . ASP A 1 85 ? 5.489 -6.041 -26.199 1.00 96.38 85 ASP A N 1
ATOM 653 C CA . ASP A 1 85 ? 6.012 -7.401 -26.103 1.00 96.38 85 ASP A CA 1
ATOM 654 C C . ASP A 1 85 ? 7.535 -7.436 -26.254 1.00 96.38 85 ASP A C 1
ATOM 656 O O . ASP A 1 85 ? 8.199 -8.147 -25.499 1.00 96.38 85 ASP A O 1
ATOM 660 N N . ALA A 1 86 ? 8.097 -6.640 -27.167 1.00 95.81 86 ALA A N 1
ATOM 661 C CA . ALA A 1 86 ? 9.538 -6.520 -27.368 1.00 95.81 86 ALA A CA 1
ATOM 662 C C . ALA A 1 86 ? 10.250 -6.112 -26.070 1.00 95.81 86 ALA A C 1
ATOM 664 O O . ALA A 1 86 ? 11.227 -6.744 -25.667 1.00 95.81 86 ALA A O 1
ATOM 665 N N . ILE A 1 87 ? 9.722 -5.107 -25.365 1.00 95.69 87 ILE A N 1
ATOM 666 C CA . ILE A 1 87 ? 10.291 -4.624 -24.100 1.00 95.69 87 ILE A CA 1
ATOM 667 C C . ILE A 1 87 ? 10.071 -5.637 -22.970 1.00 95.69 87 ILE A C 1
ATOM 669 O O . ILE A 1 87 ? 10.992 -5.955 -22.210 1.00 95.69 87 ILE A O 1
ATOM 673 N N . THR A 1 88 ? 8.840 -6.125 -22.820 1.00 95.25 88 THR A N 1
ATOM 674 C CA . THR A 1 88 ? 8.442 -6.938 -21.663 1.00 95.25 88 THR A CA 1
ATOM 675 C C . THR A 1 88 ? 9.064 -8.332 -21.700 1.00 95.25 88 THR A C 1
ATOM 677 O O . THR A 1 88 ? 9.627 -8.751 -20.686 1.00 95.25 88 THR A O 1
ATOM 680 N N . LYS A 1 89 ? 9.069 -9.006 -22.860 1.00 94.81 89 LYS A N 1
ATOM 681 C CA . LYS A 1 89 ? 9.711 -10.322 -23.032 1.00 94.81 89 LYS A CA 1
ATOM 682 C C . LYS A 1 89 ? 11.218 -10.234 -22.831 1.00 94.81 89 LYS A C 1
ATOM 684 O O . LYS A 1 89 ? 11.791 -11.086 -22.157 1.00 94.81 89 LYS A O 1
ATOM 689 N N . TRP A 1 90 ? 11.854 -9.181 -23.342 1.00 94.88 90 TRP A N 1
ATOM 690 C CA . TRP A 1 90 ? 13.281 -8.948 -23.124 1.00 94.88 90 TRP A CA 1
ATOM 691 C C . TRP A 1 90 ? 13.623 -8.757 -21.637 1.00 94.88 90 TRP A C 1
ATOM 693 O O . TRP A 1 90 ? 14.582 -9.351 -21.138 1.00 94.88 90 TRP A O 1
ATOM 703 N N . CYS A 1 91 ? 12.808 -8.002 -20.891 1.00 94.12 91 CYS A N 1
ATOM 704 C CA . CYS A 1 91 ? 12.971 -7.873 -19.439 1.00 94.12 91 CYS A CA 1
ATOM 705 C C . CYS A 1 91 ? 12.777 -9.215 -18.713 1.00 94.12 91 CYS A C 1
ATOM 707 O O . CYS A 1 91 ? 13.530 -9.531 -17.790 1.00 94.12 91 CYS A O 1
ATOM 709 N N . ASP A 1 92 ? 11.803 -10.025 -19.134 1.00 91.44 92 ASP A N 1
ATOM 710 C CA . ASP A 1 92 ? 11.544 -11.344 -18.542 1.00 91.44 92 ASP A CA 1
ATOM 711 C C . ASP A 1 92 ? 12.686 -12.339 -18.792 1.00 91.44 92 ASP A C 1
ATOM 713 O O . ASP A 1 92 ? 12.978 -13.170 -17.931 1.00 91.44 92 ASP A O 1
ATOM 717 N N . GLN A 1 93 ? 13.401 -12.184 -19.909 1.00 91.19 93 GLN A N 1
ATOM 718 C CA . GLN A 1 93 ? 14.624 -12.924 -20.250 1.00 91.19 93 GLN A CA 1
ATOM 719 C C . GLN A 1 93 ? 15.889 -12.388 -19.550 1.00 91.19 93 GLN A C 1
ATOM 721 O O . GLN A 1 93 ? 16.997 -12.877 -19.792 1.00 91.19 93 GLN A O 1
ATOM 726 N N . GLY A 1 94 ? 15.742 -11.400 -18.664 1.00 89.38 94 GLY A N 1
ATOM 727 C CA . GLY A 1 94 ? 16.830 -10.860 -17.852 1.00 89.38 94 GLY A CA 1
ATOM 728 C C . GLY A 1 94 ? 17.582 -9.689 -18.480 1.00 89.38 94 GLY A C 1
ATOM 729 O O . GLY A 1 94 ? 18.683 -9.390 -18.028 1.00 89.38 94 GLY A O 1
ATOM 730 N N . GLY A 1 95 ? 17.025 -9.027 -19.500 1.00 91.56 95 GLY A N 1
ATOM 731 C CA . GLY A 1 95 ? 17.585 -7.778 -20.026 1.00 91.56 95 GLY A CA 1
ATOM 732 C C . GLY A 1 95 ? 18.948 -7.945 -20.707 1.00 91.56 95 GLY A C 1
ATOM 733 O O . GLY A 1 95 ? 19.831 -7.101 -20.566 1.00 91.56 95 GLY A O 1
ATOM 734 N N . GLN A 1 96 ? 19.160 -9.065 -21.402 1.00 91.62 96 GLN A N 1
ATOM 735 C CA . GLN A 1 96 ? 20.460 -9.414 -21.982 1.00 91.62 96 GLN A CA 1
ATOM 736 C C . GLN A 1 96 ? 20.815 -8.533 -23.186 1.00 91.62 96 GLN A C 1
ATOM 738 O O . GLN A 1 96 ? 19.943 -8.041 -23.898 1.00 91.62 96 GLN A O 1
ATOM 743 N N . ARG A 1 97 ? 22.116 -8.356 -23.451 1.00 93.00 97 ARG A N 1
ATOM 744 C CA . ARG A 1 97 ? 22.587 -7.556 -24.597 1.00 93.00 97 ARG A CA 1
ATOM 745 C C . ARG A 1 97 ? 22.300 -8.224 -25.943 1.00 93.00 97 ARG A C 1
ATOM 747 O O . ARG A 1 97 ? 22.114 -7.540 -26.945 1.00 93.00 97 ARG A O 1
ATOM 754 N N . THR A 1 98 ? 22.271 -9.552 -25.966 1.00 92.19 98 THR A N 1
ATOM 755 C CA . THR A 1 98 ? 21.954 -10.345 -27.156 1.00 92.19 98 THR A CA 1
ATOM 756 C C . THR A 1 98 ? 20.542 -10.025 -27.641 1.00 92.19 98 THR A C 1
ATOM 758 O O . THR A 1 98 ? 19.598 -10.067 -26.858 1.00 92.19 98 THR A O 1
ATOM 761 N N . GLY A 1 99 ? 20.397 -9.668 -28.921 1.00 86.12 99 GLY A N 1
ATOM 762 C CA . GLY A 1 99 ? 19.111 -9.299 -29.523 1.00 86.12 99 GLY A CA 1
ATOM 763 C C . GLY A 1 99 ? 18.549 -7.938 -29.086 1.00 86.12 99 GLY A C 1
ATOM 764 O O . GLY A 1 99 ? 17.519 -7.525 -29.617 1.00 86.12 99 GLY A O 1
ATOM 765 N N . PHE A 1 100 ? 19.206 -7.210 -28.171 1.00 93.94 100 PHE A N 1
ATOM 766 C CA . PHE A 1 100 ? 18.741 -5.899 -27.705 1.00 93.94 100 PHE A CA 1
ATOM 767 C C . PHE A 1 100 ? 18.703 -4.866 -28.835 1.00 93.94 100 PHE A C 1
ATOM 769 O O . PHE A 1 100 ? 17.675 -4.228 -29.044 1.00 93.94 100 PHE A O 1
ATOM 776 N N . TYR A 1 101 ? 19.807 -4.712 -29.575 1.00 94.50 101 TYR A N 1
ATOM 777 C CA . TYR A 1 101 ? 19.906 -3.699 -30.632 1.00 94.50 101 TYR A CA 1
ATOM 778 C C . TYR A 1 101 ? 19.003 -3.985 -31.834 1.00 94.50 101 TYR A C 1
ATOM 780 O O . TYR A 1 101 ? 18.619 -3.061 -32.538 1.00 94.50 101 TYR A O 1
ATOM 788 N N . GLU A 1 102 ? 18.646 -5.249 -32.042 1.00 93.88 102 GLU A N 1
ATOM 789 C CA . GLU A 1 102 ? 17.781 -5.676 -33.142 1.00 93.88 102 GLU A CA 1
ATOM 790 C C . GLU A 1 102 ? 16.300 -5.515 -32.788 1.00 93.88 102 GLU A C 1
ATOM 792 O O . GLU A 1 102 ? 15.523 -5.029 -33.603 1.00 93.88 102 GLU A O 1
ATOM 797 N N . ASN A 1 103 ? 15.907 -5.885 -31.563 1.00 91.62 103 ASN A N 1
ATOM 798 C CA . ASN A 1 103 ? 14.493 -6.056 -31.219 1.00 91.62 103 ASN A CA 1
ATOM 799 C C . ASN A 1 103 ? 13.946 -4.989 -30.259 1.00 91.62 103 ASN A C 1
ATOM 801 O O . ASN A 1 103 ? 12.755 -4.698 -30.282 1.00 91.62 103 ASN A O 1
ATOM 805 N N . VAL A 1 104 ? 14.787 -4.400 -29.401 1.00 95.44 104 VAL A N 1
ATOM 806 C CA . VAL A 1 104 ? 14.339 -3.524 -28.299 1.00 95.44 104 VAL A CA 1
ATOM 807 C C . VAL A 1 104 ? 14.793 -2.086 -28.499 1.00 95.44 104 VAL A C 1
ATOM 809 O O . VAL A 1 104 ? 13.996 -1.160 -28.347 1.00 95.44 104 VAL A O 1
ATOM 812 N N . TYR A 1 105 ? 16.057 -1.882 -28.875 1.00 95.62 105 TYR A N 1
ATOM 813 C CA . TYR A 1 105 ? 16.613 -0.552 -29.113 1.00 95.62 105 TYR A CA 1
ATOM 814 C C . TYR A 1 105 ? 15.795 0.270 -30.122 1.00 95.62 105 TYR A C 1
ATOM 816 O O . TYR A 1 105 ? 15.505 1.418 -29.795 1.00 95.62 105 TYR A O 1
ATOM 824 N N . PRO A 1 106 ? 15.304 -0.281 -31.256 1.00 95.81 106 PRO A N 1
ATOM 825 C CA . PRO A 1 106 ? 14.487 0.496 -32.191 1.00 95.81 106 PRO A CA 1
ATOM 826 C C . PRO A 1 106 ? 13.167 0.993 -31.584 1.00 95.81 106 PRO A C 1
ATOM 828 O O . PRO A 1 106 ? 12.606 1.987 -32.043 1.00 95.81 106 PRO A O 1
ATOM 831 N N . VAL A 1 107 ? 12.635 0.307 -30.565 1.00 95.94 107 VAL A N 1
ATOM 832 C CA . VAL A 1 107 ? 11.451 0.763 -29.820 1.00 95.94 107 VAL A CA 1
ATOM 833 C C . VAL A 1 107 ? 11.846 1.874 -28.850 1.00 95.94 107 VAL A C 1
ATOM 835 O O . VAL A 1 107 ? 11.218 2.932 -28.842 1.00 95.94 107 VAL A O 1
ATOM 838 N N . LEU A 1 108 ? 12.917 1.678 -28.072 1.00 94.94 108 LEU A N 1
ATOM 839 C CA . LEU A 1 108 ? 13.402 2.691 -27.131 1.00 94.94 108 LEU A CA 1
ATOM 840 C C . LEU A 1 108 ? 13.795 3.985 -27.848 1.00 94.94 108 LEU A C 1
ATOM 842 O O . LEU A 1 108 ? 13.440 5.064 -27.382 1.00 94.94 108 LEU A O 1
ATOM 846 N N . GLU A 1 109 ? 14.466 3.892 -28.991 1.00 95.06 109 GLU A N 1
ATOM 847 C CA . GLU A 1 109 ? 14.869 5.036 -29.807 1.00 95.06 109 GLU A CA 1
ATOM 848 C C . GLU A 1 109 ? 13.659 5.844 -30.284 1.00 95.06 109 GLU A C 1
ATOM 850 O O . GLU A 1 109 ? 13.601 7.057 -30.076 1.00 95.06 109 GLU A O 1
ATOM 855 N N . ARG A 1 110 ? 12.644 5.169 -30.835 1.00 94.44 110 ARG A N 1
ATOM 856 C CA . ARG A 1 110 ? 11.431 5.823 -31.347 1.00 94.44 110 ARG A CA 1
ATOM 857 C C . ARG A 1 110 ? 10.532 6.393 -30.249 1.00 94.44 110 ARG A C 1
ATOM 859 O O . ARG A 1 110 ? 9.820 7.364 -30.507 1.00 94.44 110 ARG A O 1
ATOM 866 N N . ARG A 1 111 ? 10.505 5.782 -29.057 1.00 94.56 111 ARG A N 1
ATOM 867 C CA . ARG A 1 111 ? 9.474 6.050 -28.030 1.00 94.56 111 ARG A CA 1
ATOM 868 C C . ARG A 1 111 ? 10.000 6.684 -26.748 1.00 94.56 111 ARG A C 1
ATOM 870 O O . ARG A 1 111 ? 9.305 7.496 -26.149 1.00 94.56 111 ARG A O 1
ATOM 877 N N . CYS A 1 112 ? 11.203 6.324 -26.314 1.00 93.38 112 CYS A N 1
ATOM 878 C CA . CYS A 1 112 ? 11.711 6.643 -24.978 1.00 93.38 112 CYS A CA 1
ATOM 879 C C . CYS A 1 112 ? 12.868 7.648 -25.013 1.00 93.38 112 CYS A C 1
ATOM 881 O O . CYS A 1 112 ? 12.892 8.584 -24.212 1.00 93.38 112 CYS A O 1
ATOM 883 N N . LEU A 1 113 ? 13.820 7.488 -25.941 1.00 92.81 113 LEU A N 1
ATOM 884 C CA . LEU A 1 113 ? 15.071 8.258 -25.950 1.00 92.81 113 LEU A CA 1
ATOM 885 C C . LEU A 1 113 ? 14.863 9.754 -26.202 1.00 92.81 113 LEU A C 1
ATOM 887 O O . LEU A 1 113 ? 15.692 10.552 -25.775 1.00 92.81 113 LEU A O 1
ATOM 891 N N . ARG A 1 114 ? 13.727 10.161 -26.781 1.00 91.12 114 ARG A N 1
ATOM 892 C CA . ARG A 1 114 ? 13.373 11.584 -26.901 1.00 91.12 114 ARG A CA 1
ATOM 893 C C . ARG A 1 114 ? 13.353 12.306 -25.546 1.00 91.12 114 ARG A C 1
ATOM 895 O O . ARG A 1 114 ? 13.742 13.466 -25.485 1.00 91.12 114 ARG A O 1
ATOM 902 N N . CYS A 1 115 ? 12.909 11.630 -24.485 1.00 91.75 115 CYS A N 1
ATOM 903 C CA . CYS A 1 115 ? 12.820 12.198 -23.133 1.00 91.75 115 CYS A CA 1
ATOM 904 C C . CYS A 1 115 ? 13.865 11.609 -22.169 1.00 91.75 115 CYS A C 1
ATOM 906 O O . CYS A 1 115 ? 14.217 12.245 -21.178 1.00 91.75 115 CYS A O 1
ATOM 908 N N . HIS A 1 116 ? 14.362 10.402 -22.454 1.00 93.19 116 HIS A N 1
ATOM 909 C CA . HIS A 1 116 ? 15.279 9.653 -21.589 1.00 93.19 116 HIS A CA 1
ATOM 910 C C . HIS A 1 116 ? 16.713 9.522 -22.144 1.00 93.19 116 HIS A C 1
ATOM 912 O O . HIS A 1 116 ? 17.551 8.898 -21.500 1.00 93.19 116 HIS A O 1
ATOM 918 N N . GLY A 1 117 ? 17.022 10.078 -23.322 1.00 85.94 117 GLY A N 1
ATOM 919 C CA . GLY A 1 117 ? 18.284 9.858 -24.050 1.00 85.94 117 GLY A CA 1
ATOM 920 C C . GLY A 1 117 ? 19.102 11.113 -24.392 1.00 85.94 117 GLY A C 1
ATOM 921 O O . GLY A 1 117 ? 19.997 11.012 -25.225 1.00 85.94 117 GLY A O 1
ATOM 922 N N . GLY A 1 118 ? 18.816 12.275 -23.790 1.00 78.62 118 GLY A N 1
ATOM 923 C CA . GLY A 1 118 ? 19.507 13.549 -24.065 1.00 78.62 118 GLY A CA 1
ATOM 924 C C . GLY A 1 118 ? 20.123 14.219 -22.828 1.00 78.62 118 GLY A C 1
ATOM 925 O O . GLY A 1 118 ? 20.106 13.654 -21.740 1.00 78.62 118 GLY A O 1
ATOM 926 N N . GLU A 1 119 ? 20.642 15.445 -22.986 1.00 71.06 119 GLU A N 1
ATOM 927 C CA . GLU A 1 119 ? 21.273 16.224 -21.896 1.00 71.06 119 GLU A CA 1
ATOM 928 C C . GLU A 1 119 ? 20.301 16.578 -20.759 1.00 71.06 119 GLU A C 1
ATOM 930 O O . GLU A 1 119 ? 20.692 16.645 -19.595 1.00 71.06 119 GLU A O 1
ATOM 935 N N . THR A 1 120 ? 19.018 16.777 -21.082 1.00 74.88 120 THR A N 1
ATOM 936 C CA . THR A 1 120 ? 17.946 16.973 -20.099 1.00 74.88 120 THR A CA 1
ATOM 937 C C . THR A 1 120 ? 17.090 15.718 -20.018 1.00 74.88 120 THR A C 1
ATOM 939 O O . THR A 1 120 ? 16.213 1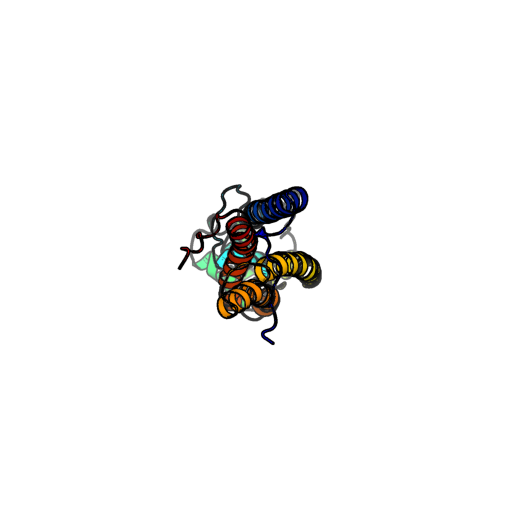5.463 -20.840 1.00 74.88 120 THR A O 1
ATOM 942 N N . VAL A 1 121 ? 17.374 14.900 -19.010 1.00 83.38 121 VAL A N 1
ATOM 943 C CA . VAL A 1 121 ? 16.696 13.623 -18.795 1.00 83.38 121 VAL A CA 1
ATOM 944 C C . VAL A 1 121 ? 15.426 13.831 -17.969 1.00 83.38 121 VAL A C 1
ATOM 946 O O . VAL A 1 121 ? 15.485 14.243 -16.807 1.00 83.38 121 VAL A O 1
ATOM 949 N N . MET A 1 122 ? 14.264 13.499 -18.537 1.00 84.12 122 MET A N 1
ATOM 950 C CA . MET A 1 122 ? 12.996 13.558 -17.806 1.00 84.12 122 MET A CA 1
ATOM 951 C C . MET A 1 122 ? 12.937 12.508 -16.691 1.00 84.12 122 MET A C 1
ATOM 953 O O . MET A 1 122 ? 13.373 11.365 -16.844 1.00 84.12 122 MET A O 1
ATOM 957 N N . GLY A 1 123 ? 12.381 12.905 -15.543 1.00 80.19 123 GLY A N 1
ATOM 958 C CA . GLY A 1 123 ? 12.158 12.011 -14.402 1.00 80.19 123 GLY A CA 1
ATOM 959 C C . GLY A 1 123 ? 13.433 11.460 -13.754 1.00 80.19 123 GLY A C 1
ATOM 960 O O . GLY A 1 123 ? 13.339 10.533 -12.955 1.00 80.19 123 GLY A O 1
ATOM 961 N N . ASN A 1 124 ? 14.612 12.007 -14.084 1.00 85.25 124 ASN A N 1
ATOM 962 C CA . ASN A 1 124 ? 15.913 11.515 -13.619 1.00 85.25 124 ASN A CA 1
ATOM 963 C C . ASN A 1 124 ? 16.171 10.030 -13.975 1.00 85.25 124 ASN A C 1
ATOM 965 O O . ASN A 1 124 ? 16.820 9.301 -13.224 1.00 85.25 124 ASN A O 1
ATOM 969 N N . VAL A 1 125 ? 15.634 9.571 -15.114 1.00 88.25 125 VAL A N 1
ATOM 970 C CA . VAL A 1 125 ? 15.812 8.208 -15.640 1.00 88.25 125 VAL A CA 1
ATOM 971 C C . VAL A 1 125 ? 16.566 8.273 -16.967 1.00 88.25 125 VAL A C 1
ATOM 973 O O . VAL A 1 125 ? 15.957 8.522 -18.005 1.00 88.25 125 VAL A O 1
ATOM 976 N N . SER A 1 126 ? 17.887 8.076 -16.936 1.00 90.69 126 SER A N 1
ATOM 977 C CA . SER A 1 126 ? 18.722 8.042 -18.147 1.00 90.69 126 SER A CA 1
ATOM 978 C C . SER A 1 126 ? 18.605 6.691 -18.847 1.00 90.69 126 SER A C 1
ATOM 980 O O . SER A 1 126 ? 18.511 5.653 -18.196 1.00 90.69 126 SER A O 1
ATOM 982 N N . MET A 1 127 ? 18.631 6.712 -20.176 1.00 92.50 127 MET A N 1
ATOM 983 C CA . MET A 1 127 ? 18.752 5.558 -21.070 1.00 92.50 127 MET A CA 1
ATOM 984 C C . MET A 1 127 ? 19.828 5.813 -22.142 1.00 92.50 127 MET A C 1
ATOM 986 O O . MET A 1 127 ? 19.781 5.234 -23.226 1.00 92.50 127 MET A O 1
ATOM 990 N N . THR A 1 128 ? 20.779 6.714 -21.865 1.00 87.06 128 THR A N 1
ATOM 991 C CA . THR A 1 128 ? 21.808 7.152 -22.828 1.00 87.06 128 THR A CA 1
ATOM 992 C C . THR A 1 128 ? 22.860 6.079 -23.083 1.00 87.06 128 THR A C 1
ATOM 994 O O . THR A 1 128 ? 23.388 5.973 -24.189 1.00 87.06 128 THR A O 1
ATOM 997 N N . THR A 1 129 ? 23.152 5.253 -22.077 1.00 91.00 129 THR A N 1
ATOM 998 C CA . THR A 1 129 ? 24.120 4.163 -22.196 1.00 91.00 129 THR A CA 1
ATOM 999 C C . THR A 1 129 ? 23.451 2.796 -22.121 1.00 91.00 129 THR A C 1
ATOM 1001 O O . THR A 1 129 ? 22.389 2.615 -21.523 1.00 91.00 129 THR A O 1
ATOM 1004 N N . TRP A 1 130 ? 24.125 1.782 -22.673 1.00 91.44 130 TRP A N 1
ATOM 1005 C CA . TRP A 1 130 ? 23.742 0.385 -22.453 1.00 91.44 130 TRP A CA 1
ATOM 1006 C C . TRP A 1 130 ? 23.661 0.044 -20.956 1.00 91.44 130 TRP A C 1
ATOM 1008 O O . TRP A 1 130 ? 22.743 -0.656 -20.541 1.00 91.44 130 TRP A O 1
ATOM 1018 N N . GLY A 1 131 ? 24.602 0.548 -20.148 1.00 91.25 131 GLY A N 1
ATOM 1019 C CA . GLY A 1 131 ? 24.631 0.302 -18.705 1.00 91.25 131 GLY A CA 1
ATOM 1020 C C . GLY A 1 131 ? 23.374 0.810 -18.001 1.00 91.25 131 GLY A C 1
ATOM 1021 O O . GLY A 1 131 ? 22.828 0.107 -17.151 1.00 91.25 131 GLY A O 1
ATOM 1022 N N . ASP A 1 132 ? 22.867 1.973 -18.411 1.00 91.19 132 ASP A N 1
ATOM 1023 C CA . ASP A 1 132 ? 21.640 2.545 -17.857 1.00 91.19 132 ASP A CA 1
ATOM 1024 C C . ASP A 1 132 ? 20.435 1.639 -18.142 1.00 91.19 132 ASP A C 1
ATOM 1026 O O . ASP A 1 132 ? 19.693 1.252 -17.236 1.00 91.19 132 ASP A O 1
ATOM 1030 N N . VAL A 1 133 ? 20.275 1.235 -19.404 1.00 93.31 133 VAL A N 1
ATOM 1031 C CA . VAL A 1 133 ? 19.157 0.397 -19.861 1.00 93.31 133 VAL A CA 1
ATOM 1032 C C . VAL A 1 133 ? 19.231 -1.019 -19.269 1.00 93.31 133 VAL A C 1
ATOM 1034 O O . VAL A 1 133 ? 18.215 -1.582 -18.849 1.00 93.31 133 VAL A O 1
ATOM 1037 N N . ALA A 1 134 ? 20.434 -1.587 -19.156 1.00 92.00 134 ALA A N 1
ATOM 1038 C CA . ALA A 1 134 ? 20.667 -2.868 -18.492 1.00 92.00 134 ALA A CA 1
ATOM 1039 C C . ALA A 1 134 ? 20.300 -2.805 -16.998 1.00 92.00 134 ALA A C 1
ATOM 1041 O O . ALA A 1 134 ? 19.646 -3.704 -16.467 1.00 92.00 134 ALA A O 1
ATOM 1042 N N . ASN A 1 135 ? 20.645 -1.716 -16.309 1.00 90.81 135 ASN A N 1
ATOM 1043 C CA . ASN A 1 135 ? 20.288 -1.532 -14.904 1.00 90.81 135 ASN A CA 1
ATOM 1044 C C . ASN A 1 135 ? 18.760 -1.416 -14.710 1.00 90.81 135 ASN A C 1
ATOM 1046 O O . ASN A 1 135 ? 18.183 -2.037 -13.815 1.00 90.81 135 ASN A O 1
ATOM 1050 N N . LEU A 1 136 ? 18.079 -0.686 -15.599 1.00 91.94 136 LEU A N 1
ATOM 1051 C CA . LEU A 1 136 ? 16.623 -0.494 -15.563 1.00 91.94 136 LEU A CA 1
ATOM 1052 C C . LEU A 1 136 ? 15.805 -1.733 -15.960 1.00 91.94 136 LEU A C 1
ATOM 1054 O O . LEU A 1 136 ? 14.594 -1.757 -15.727 1.00 91.94 136 LEU A O 1
ATOM 1058 N N . SER A 1 137 ? 16.429 -2.745 -16.559 1.00 91.38 137 SER A N 1
ATOM 1059 C CA . SER A 1 137 ? 15.767 -3.989 -16.976 1.00 91.38 137 SER A CA 1
ATOM 1060 C C . SER A 1 137 ? 16.007 -5.159 -16.022 1.00 91.38 137 SER A C 1
ATOM 1062 O O . SER A 1 137 ? 15.184 -6.073 -15.973 1.00 91.38 137 SER A O 1
ATOM 1064 N N . THR A 1 138 ? 17.077 -5.117 -15.223 1.00 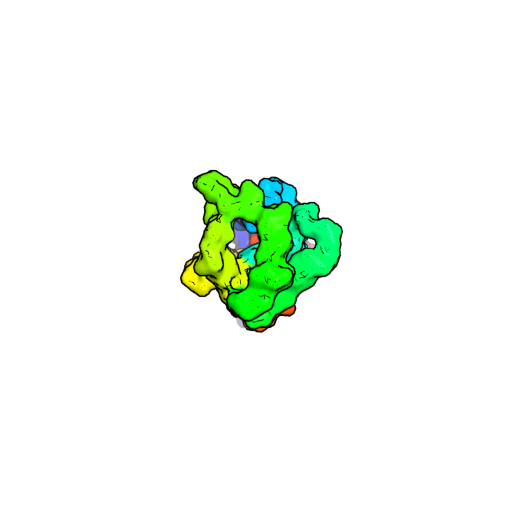85.12 138 THR A N 1
ATOM 1065 C CA . THR A 1 138 ? 17.508 -6.235 -14.363 1.00 85.12 138 THR A CA 1
ATOM 1066 C C . THR A 1 138 ? 17.074 -6.105 -12.903 1.00 85.12 138 THR A C 1
ATOM 1068 O O . THR A 1 138 ? 16.815 -7.117 -12.246 1.00 85.12 138 THR A O 1
ATOM 1071 N N . ILE A 1 139 ? 16.946 -4.885 -12.371 1.00 82.94 139 ILE A N 1
ATOM 1072 C CA . ILE A 1 139 ? 16.470 -4.673 -10.995 1.00 82.94 139 ILE A CA 1
ATOM 1073 C C . ILE A 1 139 ? 14.997 -5.076 -10.905 1.00 82.94 139 ILE A C 1
ATOM 1075 O O . ILE A 1 139 ? 14.159 -4.435 -11.521 1.00 82.94 139 ILE A O 1
ATOM 1079 N N . ARG A 1 140 ? 14.661 -6.099 -10.109 1.00 84.94 140 ARG A N 1
ATOM 1080 C CA . ARG A 1 140 ? 13.266 -6.507 -9.858 1.00 84.94 140 ARG A CA 1
ATOM 1081 C C . ARG A 1 140 ? 12.669 -5.841 -8.624 1.00 84.94 140 ARG A C 1
ATOM 1083 O O . ARG A 1 140 ? 13.163 -6.040 -7.503 1.00 84.94 140 ARG A O 1
ATOM 1090 N N . GLY A 1 141 ? 11.561 -5.136 -8.845 1.00 87.75 141 GLY A N 1
ATOM 1091 C CA . GLY A 1 141 ? 10.791 -4.460 -7.814 1.00 87.75 141 GLY A CA 1
ATOM 1092 C C . GLY A 1 141 ? 11.588 -3.388 -7.078 1.00 87.75 141 GLY A C 1
ATOM 1093 O O . GLY A 1 141 ? 12.648 -2.931 -7.508 1.00 87.75 141 GLY A O 1
ATOM 1094 N N . MET A 1 142 ? 11.075 -2.993 -5.917 1.00 87.44 142 MET A N 1
ATOM 1095 C CA . MET A 1 142 ? 11.738 -2.022 -5.059 1.00 87.44 142 MET A CA 1
ATOM 1096 C C . MET A 1 142 ? 13.120 -2.526 -4.588 1.00 87.44 142 MET A C 1
ATOM 1098 O O . MET A 1 142 ? 13.238 -3.679 -4.160 1.00 87.44 142 MET A O 1
ATOM 1102 N N . PRO A 1 143 ? 14.162 -1.666 -4.567 1.00 89.62 143 PRO A N 1
ATOM 1103 C CA . PRO A 1 143 ? 15.472 -2.033 -4.034 1.00 89.62 143 PRO A CA 1
ATOM 1104 C C . PRO A 1 143 ? 15.386 -2.578 -2.603 1.00 89.62 143 PRO A C 1
ATOM 1106 O O . PRO A 1 143 ? 14.725 -1.980 -1.751 1.00 89.62 143 PRO A O 1
ATOM 1109 N N . ALA A 1 144 ? 16.112 -3.663 -2.312 1.00 90.81 144 ALA A N 1
ATOM 1110 C CA . ALA A 1 144 ? 16.022 -4.385 -1.037 1.00 90.81 144 ALA A CA 1
ATOM 1111 C C . ALA A 1 144 ? 16.242 -3.486 0.192 1.00 90.81 144 ALA A C 1
ATOM 1113 O O . ALA A 1 144 ? 15.516 -3.595 1.175 1.00 90.81 144 ALA A O 1
ATOM 1114 N N . ARG A 1 145 ? 17.189 -2.540 0.117 1.00 93.69 145 ARG A N 1
ATOM 1115 C CA . ARG A 1 145 ? 17.436 -1.564 1.192 1.00 93.69 145 ARG A CA 1
ATOM 1116 C C . ARG A 1 145 ? 16.220 -0.673 1.458 1.00 93.69 145 ARG A C 1
ATO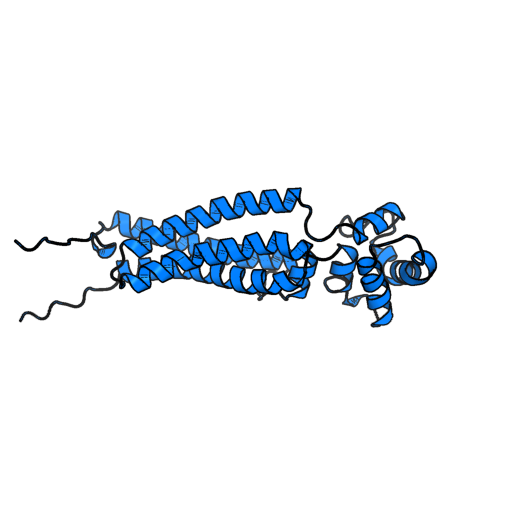M 1118 O O . ARG A 1 145 ? 15.870 -0.441 2.611 1.00 93.69 145 ARG A O 1
ATOM 1125 N N . LYS A 1 146 ? 15.578 -0.171 0.398 1.00 92.12 146 LYS A N 1
ATOM 1126 C CA . LYS A 1 146 ? 14.377 0.669 0.508 1.00 92.12 146 LYS A CA 1
ATOM 1127 C C . LYS A 1 146 ? 13.202 -0.151 1.043 1.00 92.12 146 LYS A C 1
ATOM 1129 O O . LYS A 1 146 ? 12.488 0.323 1.920 1.00 92.12 146 LYS A O 1
ATOM 1134 N N . LEU A 1 147 ? 13.066 -1.393 0.581 1.00 93.38 147 LEU A N 1
ATOM 1135 C CA . LEU A 1 147 ? 12.032 -2.311 1.045 1.00 93.38 147 LEU A CA 1
ATOM 1136 C C . LEU A 1 147 ? 12.201 -2.681 2.528 1.00 93.38 147 LEU A C 1
ATOM 1138 O O . LEU A 1 147 ? 11.219 -2.680 3.266 1.00 93.38 147 LEU A O 1
ATOM 1142 N N . ALA A 1 148 ? 13.430 -2.929 2.987 1.00 95.94 148 ALA A N 1
ATOM 1143 C CA . ALA A 1 148 ? 13.742 -3.181 4.394 1.00 95.94 148 ALA A CA 1
ATOM 1144 C C . ALA A 1 148 ? 13.425 -1.974 5.281 1.00 95.94 148 ALA A C 1
ATOM 1146 O O . ALA A 1 148 ? 12.789 -2.131 6.320 1.00 95.94 148 ALA A O 1
ATOM 1147 N N . LEU A 1 149 ? 13.799 -0.766 4.845 1.00 96.19 149 LEU A N 1
ATOM 1148 C CA . LEU A 1 149 ? 13.465 0.463 5.564 1.00 96.19 149 LEU A CA 1
ATOM 1149 C C . LEU A 1 149 ? 11.946 0.662 5.655 1.00 96.19 149 LEU A C 1
ATOM 1151 O O . LEU A 1 149 ? 11.421 0.961 6.725 1.00 96.19 149 LEU A O 1
ATOM 1155 N N . GLN A 1 150 ? 11.230 0.452 4.546 1.00 93.56 150 GLN A N 1
ATOM 1156 C CA . GLN A 1 150 ? 9.775 0.561 4.529 1.00 93.56 150 GLN A CA 1
ATOM 1157 C C . GLN A 1 150 ? 9.134 -0.494 5.441 1.00 93.56 150 GLN A C 1
ATOM 1159 O O . GLN A 1 150 ? 8.275 -0.145 6.245 1.00 93.56 150 GLN A O 1
ATOM 1164 N N . THR A 1 151 ? 9.603 -1.742 5.378 1.00 96.00 151 THR A N 1
ATOM 1165 C CA . THR A 1 151 ? 9.177 -2.847 6.253 1.00 96.00 151 THR A CA 1
ATOM 1166 C C . THR A 1 151 ? 9.362 -2.486 7.725 1.00 96.00 151 THR A C 1
ATOM 1168 O O . THR A 1 151 ? 8.404 -2.557 8.486 1.00 96.00 151 THR A O 1
ATOM 1171 N N . HIS A 1 152 ? 10.557 -2.037 8.122 1.00 95.50 152 HIS A N 1
ATOM 1172 C CA . HIS A 1 152 ? 10.862 -1.661 9.505 1.00 95.50 152 HIS A CA 1
ATOM 1173 C C . HIS A 1 152 ? 9.908 -0.577 10.024 1.00 95.50 152 HIS A C 1
ATOM 1175 O O . HIS A 1 152 ? 9.275 -0.749 11.066 1.00 95.50 152 HIS A O 1
ATOM 1181 N N . ASN A 1 153 ? 9.750 0.505 9.256 1.00 94.81 153 ASN A N 1
ATOM 1182 C CA . ASN A 1 153 ? 8.897 1.626 9.641 1.00 94.81 153 ASN A CA 1
ATOM 1183 C C . ASN A 1 153 ? 7.416 1.219 9.739 1.00 94.81 153 ASN A C 1
ATOM 1185 O O . ASN A 1 153 ? 6.727 1.640 10.667 1.00 94.81 153 ASN A O 1
ATOM 1189 N N . HIS A 1 154 ? 6.924 0.393 8.807 1.00 94.31 154 HIS A N 1
ATOM 1190 C CA . HIS A 1 154 ? 5.517 -0.016 8.782 1.00 94.31 154 HIS A CA 1
ATOM 1191 C C . HIS A 1 154 ? 5.204 -1.036 9.873 1.00 94.31 154 HIS A C 1
ATOM 1193 O O . HIS A 1 154 ? 4.231 -0.840 10.590 1.00 94.31 154 HIS A O 1
ATOM 1199 N N . VAL A 1 155 ? 6.033 -2.068 10.061 1.00 95.94 155 VAL A N 1
ATOM 1200 C CA . VAL A 1 155 ? 5.814 -3.068 11.122 1.00 95.94 155 VAL A CA 1
ATOM 1201 C C . VAL A 1 155 ? 5.778 -2.397 12.495 1.00 95.94 155 VAL A C 1
ATOM 1203 O O . VAL A 1 155 ? 4.893 -2.696 13.293 1.00 95.94 155 VAL A O 1
ATOM 1206 N N . LEU A 1 156 ? 6.697 -1.462 12.761 1.00 95.62 156 LEU A N 1
ATOM 1207 C CA . LEU A 1 156 ? 6.745 -0.765 14.044 1.00 95.62 156 LEU A CA 1
ATOM 1208 C C . LEU A 1 156 ? 5.553 0.186 14.227 1.00 95.62 156 LEU A C 1
ATOM 1210 O O . LEU A 1 156 ? 4.857 0.116 15.240 1.00 95.62 156 LEU A O 1
ATOM 1214 N N . GLY A 1 157 ? 5.300 1.059 13.247 1.00 95.44 157 GLY A N 1
ATOM 1215 C CA . GLY A 1 157 ? 4.232 2.055 13.334 1.00 95.44 157 GLY A CA 1
ATOM 1216 C C . GLY A 1 157 ? 2.842 1.422 13.343 1.00 95.44 157 GLY A C 1
ATOM 1217 O O . GLY A 1 157 ? 2.048 1.672 14.248 1.00 95.44 157 GLY A O 1
ATOM 1218 N N . ILE A 1 158 ? 2.558 0.557 12.370 1.00 95.62 158 ILE A N 1
ATOM 1219 C CA . ILE A 1 158 ? 1.257 -0.107 12.245 1.00 95.62 158 ILE A CA 1
ATOM 1220 C C . ILE A 1 158 ? 1.046 -1.101 13.386 1.00 95.62 158 ILE A C 1
ATOM 1222 O O . ILE A 1 158 ? -0.051 -1.150 13.937 1.00 95.62 158 ILE A O 1
ATOM 1226 N N . GLY A 1 159 ? 2.085 -1.831 13.803 1.00 96.88 159 GLY A N 1
ATOM 1227 C CA . GLY A 1 159 ? 2.007 -2.730 14.954 1.00 96.88 159 GLY A CA 1
ATOM 1228 C C . GLY A 1 159 ? 1.613 -1.999 16.239 1.00 96.88 159 GLY A C 1
ATOM 1229 O O . GLY A 1 159 ? 0.752 -2.480 16.978 1.00 96.88 159 GLY A O 1
ATOM 1230 N N . LEU A 1 160 ? 2.166 -0.805 16.476 1.00 96.75 160 LEU A N 1
ATOM 1231 C CA . LEU A 1 160 ? 1.795 0.022 17.625 1.00 96.75 160 LEU A CA 1
ATOM 1232 C C . LEU A 1 160 ? 0.350 0.535 17.527 1.00 96.75 160 LEU A C 1
ATOM 1234 O O . LEU A 1 160 ? -0.386 0.472 18.511 1.00 96.75 160 LEU A O 1
ATOM 1238 N N . LEU A 1 161 ? -0.086 0.998 16.352 1.00 96.12 161 LEU A N 1
ATOM 1239 C CA . LEU A 1 161 ? -1.471 1.442 16.144 1.00 96.12 161 LEU A CA 1
ATOM 1240 C C . LEU A 1 161 ? -2.475 0.295 16.319 1.00 96.12 161 LEU A C 1
ATOM 1242 O O . LEU A 1 161 ? -3.486 0.463 17.002 1.00 96.12 161 LEU A O 1
ATOM 1246 N N . ALA A 1 162 ? -2.174 -0.879 15.759 1.00 97.12 162 ALA A N 1
ATOM 1247 C CA . ALA A 1 162 ? -2.977 -2.090 15.905 1.00 97.12 162 ALA A CA 1
ATOM 1248 C C . ALA A 1 162 ? -3.070 -2.524 17.373 1.00 97.12 162 ALA A C 1
ATOM 1250 O O . ALA A 1 162 ? -4.156 -2.859 17.845 1.00 97.12 162 ALA A O 1
ATOM 1251 N N . LEU A 1 163 ? -1.961 -2.454 18.118 1.00 97.44 163 LEU A N 1
ATOM 1252 C CA . LEU A 1 163 ? -1.941 -2.730 19.553 1.00 97.44 163 LEU A CA 1
ATOM 1253 C C . LEU A 1 163 ? -2.842 -1.757 20.320 1.00 97.44 163 LEU A C 1
ATOM 1255 O O . LEU A 1 163 ? -3.685 -2.199 21.095 1.00 97.44 163 LEU A O 1
ATOM 1259 N N . MET A 1 164 ? -2.702 -0.448 20.095 1.00 97.19 164 MET A N 1
ATOM 1260 C CA . MET A 1 164 ? -3.506 0.562 20.794 1.00 97.19 164 MET A CA 1
ATOM 1261 C C . MET A 1 164 ? -5.002 0.413 20.486 1.00 97.19 164 MET A C 1
ATOM 1263 O O . MET A 1 164 ? -5.820 0.370 21.407 1.00 97.19 164 MET A O 1
ATOM 1267 N N . ALA A 1 165 ? -5.369 0.244 19.213 1.00 96.69 165 ALA A N 1
ATOM 1268 C CA . ALA A 1 165 ? -6.752 -0.016 18.816 1.00 96.69 165 ALA A CA 1
ATOM 1269 C C . ALA A 1 165 ? -7.275 -1.345 19.397 1.00 96.69 165 ALA A C 1
ATOM 1271 O O . ALA A 1 165 ? -8.417 -1.425 19.853 1.00 96.69 165 ALA A O 1
ATOM 1272 N N . GLY A 1 166 ? -6.434 -2.380 19.443 1.00 96.38 166 GLY A N 1
ATOM 1273 C CA . GLY A 1 166 ? -6.774 -3.675 20.024 1.00 96.38 166 GLY A CA 1
ATOM 1274 C C . GLY A 1 166 ? -6.998 -3.620 21.538 1.00 96.38 166 GLY A C 1
ATOM 1275 O O . GLY A 1 166 ? -7.927 -4.251 22.051 1.00 96.38 166 GLY A O 1
ATOM 1276 N N . ILE A 1 167 ? -6.215 -2.813 22.257 1.00 96.00 167 ILE A N 1
ATOM 1277 C CA . ILE A 1 167 ? -6.435 -2.528 23.680 1.00 96.00 167 ILE A CA 1
ATOM 1278 C C . ILE A 1 167 ? -7.790 -1.845 23.868 1.00 96.00 167 ILE A C 1
ATOM 1280 O O . ILE A 1 167 ? -8.579 -2.307 24.690 1.00 96.00 167 ILE A O 1
ATOM 1284 N N . MET A 1 168 ? -8.114 -0.818 23.073 1.00 96.31 168 MET A N 1
ATOM 1285 C CA . MET A 1 168 ? -9.428 -0.163 23.140 1.00 96.31 168 MET A CA 1
ATOM 1286 C C . MET A 1 168 ? -10.562 -1.181 22.948 1.00 96.31 168 MET A C 1
ATOM 1288 O O . MET A 1 168 ? -11.462 -1.269 23.780 1.00 96.31 168 MET A O 1
ATOM 1292 N N . ILE A 1 169 ? -10.477 -2.027 21.916 1.00 97.00 169 ILE A N 1
ATOM 1293 C CA . ILE A 1 169 ? -11.464 -3.086 21.655 1.00 97.00 169 ILE A CA 1
ATOM 1294 C C . ILE A 1 169 ? -11.555 -4.097 22.804 1.00 97.00 169 ILE A C 1
ATOM 1296 O O . ILE A 1 169 ? -12.647 -4.576 23.117 1.00 97.00 169 ILE A O 1
ATOM 1300 N N . SER A 1 170 ? -10.452 -4.399 23.485 1.00 94.62 170 SER A N 1
ATOM 1301 C CA . SER A 1 170 ? -10.441 -5.345 24.607 1.00 94.62 170 SER A CA 1
ATOM 1302 C C . SER A 1 170 ? -11.326 -4.891 25.775 1.00 94.62 170 SER A C 1
ATOM 1304 O O . SER A 1 170 ? -11.940 -5.738 26.431 1.00 94.62 170 SER A O 1
ATOM 1306 N N . PHE A 1 171 ? -11.481 -3.577 25.971 1.00 94.44 171 PHE A N 1
ATOM 1307 C CA . PHE A 1 171 ? -12.328 -2.964 27.005 1.00 94.44 171 PHE A CA 1
ATOM 1308 C C . PHE A 1 171 ? -13.755 -2.624 26.535 1.00 94.44 171 PHE A C 1
ATOM 1310 O O . PHE A 1 171 ? -14.506 -1.962 27.255 1.00 94.44 171 PHE A O 1
ATOM 1317 N N . THR A 1 172 ? -14.153 -3.076 25.344 1.00 94.12 172 THR A N 1
ATOM 1318 C CA . THR A 1 172 ? -15.524 -2.884 24.850 1.00 94.12 172 THR A CA 1
ATOM 1319 C C . THR A 1 172 ? -16.510 -3.904 25.418 1.00 94.12 172 THR A C 1
ATOM 1321 O O . THR A 1 172 ? -16.138 -4.988 25.882 1.00 94.12 172 THR A O 1
ATOM 1324 N N . GLY A 1 173 ? -17.801 -3.585 25.316 1.00 90.44 173 GLY A N 1
ATOM 1325 C CA . GLY A 1 173 ? -18.910 -4.482 25.636 1.00 90.44 173 GLY A CA 1
ATOM 1326 C C . GLY A 1 173 ? -19.160 -5.609 24.622 1.00 90.44 173 GLY A C 1
ATOM 1327 O O . GLY A 1 173 ? -20.151 -6.325 24.769 1.00 90.44 173 GLY A O 1
ATOM 1328 N N . TYR A 1 174 ? -18.323 -5.772 23.589 1.00 91.81 174 TYR A N 1
ATOM 1329 C CA . TYR A 1 174 ? -18.476 -6.838 22.594 1.00 91.81 174 TYR A CA 1
ATOM 1330 C C . TYR A 1 174 ? -18.196 -8.235 23.176 1.00 91.81 174 TYR A C 1
ATOM 1332 O O . TYR A 1 174 ? -17.482 -8.403 24.170 1.00 91.81 174 TYR A O 1
ATOM 1340 N N . SER A 1 175 ? -18.740 -9.269 22.524 1.00 93.62 175 SER A N 1
ATOM 1341 C CA . SER A 1 175 ? -18.483 -10.660 22.912 1.00 93.62 175 SER A CA 1
ATOM 1342 C C . SER A 1 175 ? -16.981 -10.981 22.858 1.00 93.62 175 SER A C 1
ATOM 1344 O O . SER A 1 175 ? -16.220 -10.362 22.111 1.00 93.62 175 SER A O 1
ATOM 1346 N N . THR A 1 176 ? -16.518 -11.952 23.650 1.00 93.50 176 THR A N 1
ATOM 1347 C CA . THR A 1 176 ? -15.099 -12.353 23.639 1.00 93.50 176 THR A CA 1
ATOM 1348 C C . THR A 1 176 ? -14.646 -12.810 22.251 1.00 93.50 176 THR A C 1
ATOM 1350 O O . THR A 1 176 ? -13.591 -12.377 21.804 1.00 93.50 176 THR A O 1
ATOM 1353 N N . GLY A 1 177 ? -15.459 -13.601 21.539 1.00 94.62 177 GLY A N 1
ATOM 1354 C CA . GLY A 1 177 ? -15.137 -14.045 20.178 1.00 94.62 177 GLY A CA 1
ATOM 1355 C C . GLY A 1 177 ? -15.006 -12.877 19.199 1.00 94.62 177 GLY A C 1
ATOM 1356 O O . GLY A 1 177 ? -14.022 -12.792 18.469 1.00 94.62 177 GLY A O 1
ATOM 1357 N N . THR A 1 178 ? -15.938 -11.919 19.252 1.00 94.75 178 THR A N 1
ATOM 1358 C CA . THR A 1 178 ? -15.881 -10.703 18.424 1.00 94.75 178 THR A CA 1
ATOM 1359 C C . THR A 1 178 ? -14.608 -9.908 18.694 1.00 94.75 178 THR A C 1
ATOM 1361 O O . THR A 1 178 ? -13.929 -9.519 17.750 1.00 94.75 178 THR A O 1
ATOM 1364 N N . ARG A 1 179 ? -14.240 -9.700 19.965 1.00 95.81 179 ARG A N 1
ATOM 1365 C CA . ARG A 1 179 ? -13.009 -8.976 20.319 1.00 95.81 179 ARG A CA 1
ATOM 1366 C C . ARG A 1 179 ? -11.761 -9.687 19.810 1.00 95.81 179 ARG A C 1
ATOM 1368 O O . ARG A 1 179 ? -10.903 -9.027 19.245 1.00 95.81 179 ARG A O 1
ATOM 1375 N N . VAL A 1 180 ? -11.678 -11.010 19.958 1.00 96.62 180 VAL A N 1
ATOM 1376 C CA . VAL A 1 180 ? -10.536 -11.795 19.458 1.00 96.62 180 VAL A CA 1
ATOM 1377 C C . VAL A 1 180 ? -10.375 -11.624 17.948 1.00 96.62 180 VAL A C 1
ATOM 1379 O O . VAL A 1 180 ? -9.279 -11.314 17.489 1.00 96.62 180 VAL A O 1
ATOM 1382 N N . ILE A 1 181 ? -11.464 -11.756 17.185 1.00 96.94 181 ILE A N 1
ATOM 1383 C CA . ILE A 1 181 ? -11.437 -11.588 15.726 1.00 96.94 181 ILE A CA 1
ATOM 1384 C C . ILE A 1 181 ? -11.014 -10.161 15.357 1.00 96.94 181 ILE A C 1
ATOM 1386 O O . ILE A 1 181 ? -10.085 -9.975 14.575 1.00 96.94 181 ILE A O 1
ATOM 1390 N N . LEU A 1 182 ? -11.656 -9.156 15.958 1.00 96.75 182 LEU A N 1
ATOM 1391 C CA . LEU A 1 182 ? -11.375 -7.744 15.699 1.00 96.75 182 LEU A CA 1
ATOM 1392 C C . LEU A 1 182 ? -9.918 -7.370 16.004 1.00 96.75 182 LEU A C 1
ATOM 1394 O O . LEU A 1 182 ? -9.302 -6.648 15.227 1.00 96.75 182 LEU A O 1
ATOM 1398 N N . VAL A 1 183 ? -9.359 -7.879 17.104 1.00 97.12 183 VAL A N 1
ATOM 1399 C CA . VAL A 1 183 ? -7.962 -7.633 17.488 1.00 97.12 183 VAL A CA 1
ATOM 1400 C C . VAL A 1 183 ? -6.994 -8.359 16.555 1.00 97.12 183 VAL A C 1
ATOM 1402 O O . VAL A 1 183 ? -5.963 -7.790 16.221 1.00 97.12 183 VAL A O 1
ATOM 1405 N N . ALA A 1 184 ? -7.299 -9.582 16.111 1.00 97.62 184 ALA A N 1
ATOM 1406 C CA . ALA A 1 184 ? -6.384 -10.381 15.293 1.00 97.62 184 ALA A CA 1
ATOM 1407 C C . ALA A 1 184 ? -6.249 -9.878 13.844 1.00 97.62 184 ALA A C 1
ATOM 1409 O O . ALA A 1 184 ? -5.148 -9.901 13.291 1.00 97.62 184 ALA A O 1
ATOM 1410 N N . ILE A 1 185 ? -7.347 -9.412 13.232 1.00 97.56 185 ILE A N 1
ATOM 1411 C CA . ILE A 1 185 ? -7.385 -8.980 11.823 1.00 97.56 185 ILE A CA 1
ATOM 1412 C C . ILE A 1 185 ? -6.259 -8.001 11.443 1.00 97.56 185 ILE A C 1
ATOM 1414 O O . ILE A 1 185 ? -5.558 -8.309 10.479 1.00 97.56 185 ILE A O 1
ATOM 1418 N N . PRO A 1 186 ? -6.029 -6.865 12.135 1.00 97.00 186 PRO A N 1
ATOM 1419 C CA . PRO A 1 186 ? -5.001 -5.910 11.717 1.00 97.00 186 PRO A CA 1
ATOM 1420 C C . PRO A 1 186 ? -3.589 -6.508 11.742 1.00 97.00 186 PRO A C 1
ATOM 1422 O O . PRO A 1 186 ? -2.788 -6.198 10.865 1.00 97.00 186 PRO A O 1
ATOM 1425 N N . PHE A 1 187 ? -3.281 -7.406 12.687 1.00 97.62 187 PHE A N 1
ATOM 1426 C CA . PHE A 1 187 ? -1.973 -8.068 12.741 1.00 97.62 187 PHE A CA 1
ATOM 1427 C C . PHE A 1 187 ? -1.789 -9.064 11.598 1.00 97.62 187 PHE A C 1
ATOM 1429 O O . PHE A 1 187 ? -0.739 -9.075 10.959 1.00 97.62 187 PHE A O 1
ATOM 1436 N N . LEU A 1 188 ? -2.811 -9.879 11.322 1.00 98.06 188 LEU A N 1
ATOM 1437 C CA . LEU A 1 188 ? -2.770 -10.849 10.228 1.00 98.06 188 LEU A CA 1
ATOM 1438 C C . LEU A 1 188 ? -2.706 -10.148 8.867 1.00 98.06 188 LEU A C 1
ATOM 1440 O O . LEU A 1 188 ? -1.911 -10.539 8.016 1.00 98.06 188 LEU A O 1
ATOM 1444 N N . ALA A 1 189 ? -3.490 -9.084 8.685 1.00 98.06 189 ALA A N 1
ATOM 1445 C CA . ALA A 1 189 ? -3.482 -8.274 7.474 1.00 98.06 189 ALA A CA 1
ATOM 1446 C C . ALA A 1 189 ? -2.122 -7.590 7.267 1.00 98.06 189 ALA A C 1
ATOM 1448 O O . ALA A 1 189 ? -1.559 -7.679 6.181 1.00 98.06 189 ALA A O 1
ATOM 1449 N N . MET A 1 190 ? -1.541 -6.993 8.313 1.00 97.12 190 MET A N 1
ATOM 1450 C CA . MET A 1 190 ? -0.204 -6.394 8.243 1.00 97.12 190 MET A CA 1
ATOM 1451 C C . MET A 1 190 ? 0.874 -7.425 7.888 1.00 97.12 190 MET A C 1
ATOM 1453 O O . MET A 1 190 ? 1.716 -7.165 7.029 1.00 97.12 190 MET A O 1
ATOM 1457 N N . ALA A 1 191 ? 0.856 -8.596 8.531 1.00 97.31 191 ALA A N 1
ATOM 1458 C CA . ALA A 1 191 ? 1.822 -9.655 8.255 1.00 97.31 191 ALA A CA 1
ATOM 1459 C C . ALA A 1 191 ? 1.708 -10.162 6.808 1.00 97.31 191 ALA A C 1
ATOM 1461 O O . ALA A 1 191 ? 2.725 -10.319 6.131 1.00 97.31 191 ALA A O 1
ATOM 1462 N N . ALA A 1 192 ? 0.479 -10.372 6.324 1.00 98.06 192 ALA A N 1
ATOM 1463 C CA . ALA A 1 192 ? 0.219 -10.803 4.956 1.00 98.06 192 ALA A CA 1
ATOM 1464 C C . ALA A 1 192 ? 0.624 -9.739 3.924 1.00 98.06 192 ALA A C 1
ATOM 1466 O O . ALA A 1 192 ? 1.262 -10.089 2.932 1.00 98.06 192 ALA A O 1
ATOM 1467 N N . ASP A 1 193 ? 0.315 -8.461 4.158 1.00 97.06 193 ASP A N 1
ATOM 1468 C CA . ASP A 1 193 ? 0.668 -7.358 3.257 1.00 97.06 193 ASP A CA 1
ATOM 1469 C C . ASP A 1 193 ? 2.193 -7.199 3.149 1.00 97.06 193 ASP A C 1
ATOM 1471 O O . ASP A 1 193 ? 2.785 -7.414 2.088 1.00 97.06 193 ASP A O 1
ATOM 1475 N N . ILE A 1 194 ? 2.854 -6.935 4.279 1.00 96.06 194 ILE A N 1
ATOM 1476 C CA . ILE A 1 194 ? 4.294 -6.656 4.321 1.00 96.06 194 ILE A CA 1
ATOM 1477 C C . ILE A 1 194 ? 5.108 -7.882 3.899 1.00 96.06 194 ILE A C 1
ATOM 1479 O O . ILE A 1 194 ? 6.077 -7.748 3.149 1.00 96.06 194 ILE A O 1
ATOM 1483 N N . GLY A 1 195 ? 4.714 -9.084 4.330 1.00 96.62 195 GLY A N 1
ATOM 1484 C CA . GLY A 1 195 ? 5.353 -10.326 3.892 1.00 96.62 195 GLY A CA 1
ATOM 1485 C C . GLY A 1 195 ? 5.253 -10.510 2.376 1.00 96.62 195 GLY A C 1
ATOM 1486 O O . GLY A 1 195 ? 6.238 -10.857 1.718 1.00 96.62 195 GLY A O 1
ATOM 1487 N N . SER A 1 196 ? 4.099 -10.180 1.797 1.00 97.38 196 SER A N 1
ATOM 1488 C CA . SER A 1 196 ? 3.883 -10.288 0.355 1.00 97.38 196 SER A CA 1
ATOM 1489 C C . SER A 1 196 ? 4.690 -9.277 -0.451 1.00 97.38 196 SER A C 1
ATOM 1491 O O . SER A 1 196 ? 5.022 -9.581 -1.593 1.00 97.38 196 SER A O 1
ATOM 1493 N N . TRP A 1 197 ? 5.107 -8.133 0.108 1.00 95.56 197 TRP A N 1
ATOM 1494 C CA . TRP A 1 197 ? 6.022 -7.218 -0.595 1.00 95.56 197 TRP A CA 1
ATOM 1495 C C . TRP A 1 197 ? 7.347 -7.894 -0.964 1.00 95.56 197 TRP A C 1
ATOM 1497 O O . TRP A 1 197 ? 7.888 -7.656 -2.045 1.00 95.56 197 TRP A O 1
ATOM 1507 N N . TRP A 1 198 ? 7.862 -8.749 -0.078 1.00 95.31 198 TRP A N 1
ATOM 1508 C CA . TRP A 1 198 ? 9.093 -9.503 -0.306 1.00 95.31 198 TRP A CA 1
ATOM 1509 C C . TRP A 1 198 ? 8.879 -10.641 -1.301 1.00 95.31 198 TRP A C 1
ATOM 1511 O O . TRP A 1 198 ? 9.674 -10.801 -2.227 1.00 95.31 198 TRP A O 1
ATOM 1521 N N . LEU A 1 199 ? 7.782 -11.386 -1.148 1.00 95.50 199 LEU A N 1
ATOM 1522 C CA . LEU A 1 199 ? 7.443 -12.517 -2.017 1.00 95.50 199 LEU A CA 1
ATOM 1523 C C . LEU A 1 199 ? 7.094 -12.076 -3.447 1.00 95.50 199 LEU A C 1
ATOM 1525 O O . LEU A 1 199 ? 7.423 -12.774 -4.406 1.00 95.50 199 LEU A O 1
ATOM 1529 N N . CYS A 1 200 ? 6.522 -10.880 -3.610 1.00 95.31 200 CYS A N 1
ATOM 1530 C CA . CYS A 1 200 ? 6.159 -10.303 -4.906 1.00 95.31 200 CYS A CA 1
ATOM 1531 C C . CYS A 1 200 ? 7.368 -10.099 -5.835 1.00 95.31 200 CYS A C 1
ATOM 1533 O O . CYS A 1 200 ? 7.240 -10.177 -7.055 1.00 95.31 200 CYS A O 1
ATOM 1535 N N . ARG A 1 201 ? 8.577 -9.950 -5.274 1.00 91.38 201 ARG A N 1
ATOM 1536 C CA . ARG A 1 201 ? 9.829 -9.890 -6.053 1.00 91.38 201 ARG A CA 1
ATOM 1537 C C . ARG A 1 201 ? 10.164 -11.212 -6.749 1.00 91.38 201 ARG A C 1
ATOM 1539 O O . ARG A 1 201 ? 10.880 -11.214 -7.750 1.00 91.38 201 ARG A O 1
ATOM 1546 N N . MET A 1 202 ? 9.691 -12.325 -6.191 1.00 90.88 202 MET A N 1
ATOM 1547 C CA . MET A 1 202 ? 9.926 -13.677 -6.700 1.00 90.88 202 MET A CA 1
ATOM 1548 C C . MET A 1 202 ? 8.782 -14.132 -7.601 1.00 90.88 202 MET A C 1
ATOM 1550 O O . MET A 1 202 ? 9.033 -14.694 -8.663 1.00 90.88 202 MET A O 1
ATOM 1554 N N . ASN A 1 203 ? 7.541 -13.857 -7.193 1.00 93.06 203 ASN A N 1
ATOM 1555 C CA . ASN A 1 203 ? 6.350 -14.136 -7.980 1.00 93.06 203 ASN A CA 1
ATOM 1556 C C . ASN A 1 203 ? 5.398 -12.918 -7.961 1.00 93.06 203 ASN A C 1
ATOM 1558 O O . ASN A 1 203 ? 4.848 -12.610 -6.900 1.00 93.06 203 ASN A O 1
ATOM 1562 N N . PRO A 1 204 ? 5.144 -12.264 -9.114 1.00 94.19 204 PRO A N 1
ATOM 1563 C CA . PRO A 1 204 ? 4.220 -11.134 -9.219 1.00 94.19 204 PRO A CA 1
ATOM 1564 C C . PRO A 1 204 ? 2.793 -11.395 -8.708 1.00 94.19 204 PRO A C 1
ATOM 1566 O O . PRO A 1 204 ? 2.089 -10.431 -8.402 1.00 94.19 204 PRO A O 1
ATOM 1569 N N . ASP A 1 205 ? 2.344 -12.646 -8.593 1.00 95.88 205 ASP A N 1
ATOM 1570 C CA . ASP A 1 205 ? 0.989 -12.994 -8.135 1.00 95.88 205 ASP A CA 1
ATOM 1571 C C . ASP A 1 205 ? 0.734 -12.626 -6.669 1.00 95.88 205 ASP A C 1
ATOM 1573 O O . ASP A 1 205 ? -0.404 -12.352 -6.283 1.00 95.88 205 ASP A O 1
ATOM 1577 N N . PHE A 1 206 ? 1.789 -12.505 -5.853 1.00 97.25 206 PHE A N 1
ATOM 1578 C CA . PHE A 1 206 ? 1.659 -12.003 -4.481 1.00 97.25 206 PHE A CA 1
ATOM 1579 C C . PHE A 1 206 ? 1.135 -10.560 -4.421 1.00 97.25 206 PHE A C 1
ATOM 1581 O O . PHE A 1 206 ? 0.670 -10.133 -3.366 1.00 97.25 206 PHE A O 1
ATOM 1588 N N . SER A 1 207 ? 1.125 -9.822 -5.538 1.00 95.88 207 SER A N 1
ATOM 1589 C CA . SER A 1 207 ? 0.446 -8.522 -5.640 1.00 95.88 207 SER A CA 1
ATOM 1590 C C . SER A 1 207 ? -1.045 -8.576 -5.287 1.00 95.88 207 SER A C 1
ATOM 1592 O O . SER A 1 207 ? -1.557 -7.605 -4.731 1.00 95.88 207 SER A O 1
ATOM 1594 N N . TRP A 1 208 ? -1.728 -9.704 -5.508 1.00 97.06 208 TRP A N 1
ATOM 1595 C CA . TRP A 1 208 ? -3.110 -9.900 -5.058 1.00 97.06 208 TRP A CA 1
ATOM 1596 C C . TRP A 1 208 ? -3.221 -9.958 -3.537 1.00 97.06 208 TRP A C 1
ATOM 1598 O O . TRP A 1 208 ? -4.139 -9.379 -2.959 1.00 97.06 208 TRP A O 1
ATOM 1608 N N . VAL A 1 209 ? -2.259 -10.606 -2.875 1.00 97.94 209 VAL A N 1
ATOM 1609 C CA . VAL A 1 209 ? -2.217 -10.667 -1.410 1.00 97.94 209 VAL A CA 1
ATOM 1610 C C . VAL A 1 209 ? -1.939 -9.281 -0.836 1.00 97.94 209 VAL A C 1
ATOM 1612 O O . VAL A 1 209 ? -2.650 -8.869 0.071 1.00 97.94 209 VAL A O 1
ATOM 1615 N N . ILE A 1 210 ? -0.995 -8.527 -1.415 1.00 96.00 210 ILE A N 1
ATOM 1616 C CA . ILE A 1 210 ? -0.741 -7.112 -1.070 1.00 96.00 210 ILE A CA 1
ATOM 1617 C C . ILE A 1 210 ? -2.035 -6.300 -1.174 1.00 96.00 210 ILE A C 1
ATOM 1619 O O . ILE A 1 210 ? -2.392 -5.556 -0.266 1.00 96.00 210 ILE A O 1
ATOM 1623 N N . TRP A 1 211 ? -2.767 -6.463 -2.276 1.00 94.62 211 TRP A N 1
ATOM 1624 C CA . TRP A 1 211 ? -3.989 -5.710 -2.534 1.00 94.62 211 TRP A CA 1
ATOM 1625 C C . TRP A 1 211 ? -5.082 -6.002 -1.496 1.00 94.62 211 TRP A C 1
ATOM 1627 O O . TRP A 1 211 ? -5.627 -5.081 -0.886 1.00 94.62 211 TRP A O 1
ATOM 1637 N N . ILE A 1 212 ? -5.369 -7.284 -1.246 1.00 96.44 212 ILE A N 1
ATOM 1638 C CA . ILE A 1 212 ? -6.419 -7.714 -0.311 1.00 96.44 212 ILE A CA 1
ATOM 1639 C C . ILE A 1 212 ? -6.021 -7.400 1.136 1.00 96.44 212 ILE A C 1
ATOM 1641 O O . ILE A 1 212 ? -6.813 -6.835 1.893 1.00 96.44 212 ILE A O 1
ATOM 1645 N N . ALA A 1 213 ? -4.796 -7.751 1.527 1.00 97.00 213 ALA A N 1
ATOM 1646 C CA . ALA A 1 213 ? -4.308 -7.569 2.887 1.00 97.00 213 ALA A CA 1
ATOM 1647 C C . ALA A 1 213 ? -4.112 -6.086 3.224 1.00 97.00 213 ALA A C 1
ATOM 1649 O O . ALA A 1 213 ? -4.510 -5.657 4.304 1.00 97.00 213 ALA A O 1
ATOM 1650 N N . GLY A 1 214 ? -3.600 -5.283 2.287 1.00 94.06 214 GLY A N 1
ATOM 1651 C CA . GLY A 1 214 ? -3.491 -3.834 2.441 1.00 94.06 214 GLY A CA 1
ATOM 1652 C C . GLY A 1 214 ? -4.856 -3.173 2.651 1.00 94.06 214 GLY A C 1
ATOM 1653 O O . GLY A 1 214 ? -5.017 -2.365 3.567 1.00 94.06 214 GLY A O 1
ATOM 1654 N N . PHE A 1 215 ? -5.874 -3.573 1.878 1.00 93.00 215 PHE A N 1
ATOM 1655 C CA . PHE A 1 215 ? -7.243 -3.090 2.082 1.00 93.00 215 PHE A CA 1
ATOM 1656 C C . PHE A 1 215 ? -7.804 -3.509 3.448 1.00 93.00 215 PHE A C 1
ATOM 1658 O O . PHE A 1 215 ? -8.315 -2.669 4.189 1.00 93.00 215 PHE A O 1
ATOM 1665 N N . ALA A 1 216 ? -7.663 -4.786 3.822 1.00 95.69 216 ALA A N 1
ATOM 1666 C CA . ALA A 1 216 ? -8.109 -5.293 5.121 1.00 95.69 216 ALA A CA 1
ATOM 1667 C C . ALA A 1 216 ? -7.407 -4.586 6.295 1.00 95.69 216 ALA A C 1
ATOM 1669 O O . ALA A 1 216 ? -8.031 -4.289 7.318 1.00 95.69 216 ALA A O 1
ATOM 1670 N N . MET A 1 217 ? -6.122 -4.264 6.143 1.00 95.00 217 MET A N 1
ATOM 1671 C CA . MET A 1 217 ? -5.336 -3.532 7.131 1.00 95.00 217 MET A CA 1
ATOM 1672 C C . MET A 1 217 ? -5.854 -2.099 7.303 1.00 95.00 217 MET A C 1
ATOM 1674 O O . MET A 1 217 ? -6.169 -1.702 8.422 1.00 95.00 217 MET A O 1
ATOM 1678 N N . VAL A 1 218 ? -6.026 -1.340 6.215 1.00 93.50 218 VAL A N 1
ATOM 1679 C CA . VAL A 1 218 ? -6.560 0.035 6.279 1.00 93.50 218 VAL A CA 1
ATOM 1680 C C . VAL A 1 218 ? -7.986 0.048 6.835 1.00 93.50 218 VAL A C 1
ATOM 1682 O O . VAL A 1 218 ? -8.308 0.866 7.702 1.00 93.50 218 VAL A O 1
ATOM 1685 N N . ALA A 1 219 ? -8.833 -0.880 6.383 1.00 95.12 219 ALA A N 1
ATOM 1686 C CA . ALA A 1 219 ? -10.209 -0.994 6.849 1.00 95.12 219 ALA A CA 1
ATOM 1687 C C . ALA A 1 219 ? -10.272 -1.309 8.350 1.00 95.12 219 ALA A C 1
ATOM 1689 O O . ALA A 1 219 ? -11.005 -0.648 9.084 1.00 95.12 219 ALA A O 1
ATOM 1690 N N . SER A 1 220 ? -9.478 -2.270 8.831 1.00 96.69 220 SER A N 1
ATOM 1691 C CA . SER A 1 220 ? -9.454 -2.631 10.254 1.00 96.69 220 SER A CA 1
ATOM 1692 C C . SER A 1 220 ? -8.889 -1.511 11.129 1.00 96.69 220 SER A C 1
ATOM 1694 O O . SER A 1 220 ? -9.527 -1.140 12.113 1.00 96.69 220 SER A O 1
ATOM 1696 N N . LEU A 1 221 ? -7.767 -0.890 10.756 1.00 96.12 221 LEU A N 1
ATOM 1697 C CA . LEU A 1 221 ? -7.188 0.225 11.518 1.00 96.12 221 LEU A CA 1
ATOM 1698 C C . LEU A 1 221 ? -8.090 1.461 11.558 1.00 96.12 221 LEU A C 1
ATOM 1700 O O . LEU A 1 221 ? -8.015 2.231 12.511 1.00 96.12 221 LEU A O 1
ATOM 1704 N N . SER A 1 222 ? -8.970 1.628 10.571 1.00 96.06 222 SER A N 1
ATOM 1705 C CA . SER A 1 222 ? -9.995 2.675 10.589 1.00 96.06 222 SER A CA 1
ATOM 1706 C C . SER A 1 222 ? -11.211 2.270 11.431 1.00 96.06 222 SER A C 1
ATOM 1708 O O . SER A 1 222 ? -11.711 3.063 12.225 1.00 96.06 222 SER A O 1
ATOM 1710 N N . ALA A 1 223 ? -11.690 1.031 11.296 1.00 97.12 223 ALA A N 1
ATOM 1711 C CA . ALA A 1 223 ? -12.925 0.573 11.930 1.00 97.12 223 ALA A CA 1
ATOM 1712 C C . ALA A 1 223 ? -12.787 0.338 13.441 1.00 97.12 223 ALA A C 1
ATOM 1714 O O . ALA A 1 223 ? -13.676 0.718 14.197 1.00 97.12 223 ALA A O 1
ATOM 1715 N N . LEU A 1 224 ? -11.692 -0.269 13.906 1.00 97.69 224 LEU A N 1
ATOM 1716 C CA . LEU A 1 224 ? -11.503 -0.605 15.324 1.00 97.69 224 LEU A CA 1
ATOM 1717 C C . LEU A 1 224 ? -11.596 0.611 16.267 1.00 97.69 224 LEU A C 1
ATOM 1719 O O . LEU A 1 224 ? -12.379 0.544 17.219 1.00 97.69 224 LEU A O 1
ATOM 1723 N N . PRO A 1 225 ? -10.878 1.730 16.035 1.00 97.25 225 PRO A N 1
ATOM 1724 C CA . PRO A 1 225 ? -11.009 2.903 16.895 1.00 97.25 225 PRO A CA 1
ATOM 1725 C C . PRO A 1 225 ? -12.420 3.508 16.841 1.00 97.25 225 PRO A C 1
ATOM 1727 O O . PRO A 1 225 ? -12.940 3.913 17.879 1.00 97.25 225 PRO A O 1
ATOM 1730 N N . LEU A 1 226 ? -13.086 3.502 15.679 1.00 97.38 226 LEU A N 1
ATOM 1731 C CA . LEU A 1 226 ? -14.470 3.978 15.547 1.00 97.38 226 LEU A CA 1
ATOM 1732 C C . LEU A 1 226 ? -15.458 3.105 16.329 1.00 97.38 226 LEU A C 1
ATOM 1734 O O . LEU A 1 226 ? -16.303 3.627 17.052 1.00 97.38 226 LEU A O 1
ATOM 1738 N N . LEU A 1 227 ? -15.327 1.780 16.237 1.00 96.94 227 LEU A N 1
ATOM 1739 C CA . LEU A 1 227 ? -16.152 0.824 16.978 1.00 96.94 227 LEU A CA 1
ATOM 1740 C C . LEU A 1 227 ? -15.950 0.940 18.490 1.00 96.94 227 LEU A C 1
ATOM 1742 O O . LEU A 1 227 ? -16.908 0.770 19.245 1.00 96.94 227 LEU A O 1
ATOM 1746 N N . ALA A 1 228 ? -14.723 1.220 18.933 1.00 97.00 228 ALA A N 1
ATOM 1747 C CA . ALA A 1 228 ? -14.415 1.447 20.338 1.00 97.00 228 ALA A CA 1
ATOM 1748 C C . ALA A 1 228 ? -14.998 2.774 20.847 1.00 97.00 228 ALA A C 1
ATOM 1750 O O . ALA A 1 228 ? -15.602 2.802 21.917 1.00 97.00 228 ALA A O 1
ATOM 1751 N N . VAL A 1 229 ? -14.881 3.858 20.071 1.00 97.12 229 VAL A N 1
ATOM 1752 C CA . VAL A 1 229 ? -15.511 5.150 20.391 1.00 97.12 229 VAL A CA 1
ATOM 1753 C C . VAL A 1 229 ? -17.033 5.010 20.429 1.00 97.12 229 VAL A C 1
ATOM 1755 O O . VAL A 1 229 ? -17.667 5.479 21.372 1.00 97.12 229 VAL A O 1
ATOM 1758 N N . TRP A 1 230 ? -17.622 4.305 19.466 1.00 96.38 230 TRP A N 1
ATOM 1759 C CA . TRP A 1 230 ? -19.055 4.020 19.449 1.00 96.38 230 TRP A CA 1
ATOM 1760 C C . TRP A 1 230 ? -19.515 3.283 20.715 1.00 96.38 230 TRP A C 1
ATOM 1762 O O . TRP A 1 230 ? -20.455 3.718 21.381 1.00 96.38 230 TRP A O 1
ATOM 1772 N N . ASP A 1 231 ? -18.827 2.201 21.095 1.00 94.81 231 ASP A N 1
ATOM 1773 C CA . ASP A 1 231 ? -19.139 1.451 22.318 1.00 94.81 231 ASP A CA 1
ATOM 1774 C C . ASP A 1 231 ? -18.937 2.283 23.595 1.00 94.81 231 ASP A C 1
ATOM 1776 O O . ASP A 1 231 ? -19.694 2.146 24.554 1.00 94.81 231 ASP A O 1
ATOM 1780 N N . MET A 1 232 ? -17.954 3.183 23.596 1.00 95.50 232 MET A N 1
ATOM 1781 C CA . MET A 1 232 ? -17.661 4.073 24.717 1.00 95.50 232 MET A CA 1
ATOM 1782 C C . MET A 1 232 ? -18.735 5.149 24.929 1.00 95.50 232 MET A C 1
ATOM 1784 O O . MET A 1 232 ? -18.939 5.580 26.066 1.00 95.50 232 MET A O 1
ATOM 1788 N N . TRP A 1 233 ? -19.401 5.620 23.870 1.00 95.44 233 TRP A N 1
ATOM 1789 C CA . TRP A 1 233 ? -20.396 6.702 23.945 1.00 95.44 233 TRP A CA 1
ATOM 1790 C C . TRP A 1 233 ? -21.854 6.241 23.900 1.00 95.44 233 TRP A C 1
ATOM 1792 O O . TRP A 1 233 ? -22.730 7.022 24.275 1.00 95.44 233 TRP A O 1
ATOM 1802 N N . ARG A 1 234 ? -22.143 4.994 23.507 1.00 90.62 234 ARG A N 1
ATOM 1803 C CA . ARG A 1 234 ? -23.528 4.508 23.438 1.00 90.62 234 ARG A CA 1
ATOM 1804 C C . ARG A 1 234 ? -24.207 4.438 24.822 1.00 90.62 234 ARG A C 1
ATOM 1806 O O . ARG A 1 234 ? -23.571 4.022 25.795 1.00 90.62 234 ARG A O 1
ATOM 1813 N N . PRO A 1 235 ? -25.505 4.783 24.925 1.00 76.88 235 PRO A N 1
ATOM 1814 C CA . PRO A 1 235 ? -26.279 4.603 26.151 1.00 76.88 235 PRO A CA 1
ATOM 1815 C C . PRO A 1 235 ? -26.335 3.134 26.579 1.00 76.88 235 PRO A C 1
ATOM 1817 O O . PRO A 1 235 ? -26.396 2.229 25.742 1.00 76.88 235 PRO A O 1
ATOM 1820 N N . ARG A 1 236 ? -26.358 2.881 27.892 1.00 69.88 236 ARG A N 1
ATOM 1821 C CA . ARG A 1 236 ? -26.603 1.529 28.406 1.00 69.88 236 ARG A CA 1
ATOM 1822 C C . ARG A 1 236 ? -28.079 1.173 28.181 1.00 69.88 236 ARG A C 1
ATOM 1824 O O . ARG A 1 236 ? -28.925 2.009 28.500 1.00 69.88 236 ARG A O 1
ATOM 1831 N N . PRO A 1 237 ? -28.416 -0.043 27.711 1.00 61.47 237 PRO A N 1
ATOM 1832 C CA . PRO A 1 237 ? -29.779 -0.532 27.864 1.00 61.47 237 PRO A CA 1
ATOM 1833 C C . PRO A 1 237 ? -30.103 -0.515 29.361 1.00 61.47 237 PRO A C 1
ATOM 1835 O O . PRO A 1 237 ? -29.318 -1.026 30.169 1.00 61.47 237 PRO A O 1
ATOM 1838 N N . SER A 1 238 ? -31.197 0.152 29.742 1.00 52.34 238 SER A N 1
ATOM 1839 C CA . SER A 1 238 ? -31.643 0.134 31.130 1.00 52.34 238 SER A CA 1
ATOM 1840 C C . SER A 1 238 ? -31.864 -1.324 31.515 1.00 52.34 238 SER A C 1
ATOM 1842 O O . SER A 1 238 ? -32.454 -2.097 30.759 1.00 52.34 238 SER A O 1
ATOM 1844 N N . LYS A 1 239 ? -31.351 -1.732 32.678 1.00 53.81 239 LYS A N 1
ATOM 1845 C CA . LYS A 1 239 ? -31.852 -2.961 33.285 1.00 53.81 239 LYS A CA 1
ATOM 1846 C C . LYS A 1 239 ? -33.335 -2.702 33.530 1.00 53.81 239 LYS A C 1
ATOM 1848 O O . LYS A 1 239 ? -33.654 -1.834 34.341 1.00 53.81 239 LYS A O 1
ATOM 1853 N N . SER A 1 240 ? -34.219 -3.375 32.797 1.00 43.50 240 SER A N 1
ATOM 1854 C CA . SER A 1 240 ? -35.604 -3.502 33.234 1.00 43.50 240 SER A CA 1
ATOM 1855 C C . SER A 1 240 ? -35.548 -4.030 34.663 1.00 43.50 240 SER A C 1
ATOM 1857 O O . SER A 1 240 ? -34.874 -5.028 34.922 1.00 43.50 240 SER A O 1
ATOM 1859 N N . MET A 1 241 ? -36.133 -3.281 35.595 1.00 47.47 241 MET A N 1
ATOM 1860 C CA . MET A 1 241 ? -36.283 -3.736 36.969 1.00 47.47 241 MET A CA 1
ATOM 1861 C C . MET A 1 241 ? -37.284 -4.893 36.933 1.00 47.47 241 MET A C 1
ATOM 1863 O O . MET A 1 241 ? -38.471 -4.653 36.734 1.00 47.47 241 MET A O 1
ATOM 1867 N N . GLU A 1 242 ? -36.776 -6.122 37.007 1.00 39.12 242 GLU A N 1
ATOM 1868 C CA . GLU A 1 242 ? -37.524 -7.286 37.500 1.00 39.12 242 GLU A CA 1
ATOM 1869 C C . GLU A 1 242 ? -37.339 -7.381 39.014 1.00 39.12 242 GLU A C 1
ATOM 1871 O O . GLU A 1 242 ? -36.186 -7.187 39.475 1.00 39.12 242 GLU A O 1
#

Foldseek 3Di:
DDDPPPLAALQNDDPVVLVVLLVVLVVLQVVLVVVLQVVCCVQPVDRDRDQDDLLSLLCAQAFFVQLSCCVGVQVVQQDDVQLNCLRNVCLVVQVDPVCCVPRHVVSCVNGPCVQQQDPHHPPPQHPVDSVSSSNRSHDTHDDPVVLVVVLVVCCVVLVVLLVVLLVLLVRFPDDPVVSVVLSVQLVVLSCQQSVLSNVCNVPVVSSVSNSVSVVSNSVSSNVSSVVSSCRNPDDDDDPPDD

Organism: NCBI:txid2013854

Secondary structure (DSSP, 8-state):
---------GGGS-HHHHHHHHHHHHHHHHHHHHHHHHHHHHHHSSS---PPPHHHHHHHHTS-HHHHHHHTTTGGG--SHHHHHHHHHHHHTT--STTHHHHTHHHHHHHTHHHHSSSS-GGG---SSHHHHHHHHH--SS-HHHHHHHHHHHHHHHHHHHHHHHHHHHTSSS-HHHHHHHHHHHHHHHHHHHHHHHHTTT-TTHHHHHHHHHHHHHHHHHHHHHHHHHHHHSPPPP----

Radius of gyration: 24.85 Å; chains: 1; bounding box: 62×33×80 Å

pLDDT: mean 89.76, std 11.91, range [37.0, 98.06]

InterPro domains:
  IPR059949 Aq_1264, transmembrane helical domain [PF27139] (142-237)